Protein AF-0000000082108143 (afdb_homodimer)

Sequence (328 aa):
MKSLPYFSRGEVVRGFGRGSKELGIPTANFPDSVVEHLPGDISTGIYYGWACVGSGDIHKMVMSIGWNPYYKNTKKSMETHVIHTFKEDFYGQILSVVMVGYIRPERSYDSLGKNALIAAINHDIEEAKRNLELPEHLKLKEDNFFRATASTSMTTSNKIMNGHMKSLPYFSRGEVVRGFGRGSKELGIPTANFPDSVVEHLPGDISTGIYYGWACVGSGDIHKMVMSIGWNPYYKNTKKSMETHVIHTFKEDFYGQILSVVMVGYIRPERSYDSLGKNALIAAINHDIEEAKRNLELPEHLKLKEDNFFRATASTSMTTSNKIMNGH

Nearest PDB structures (foldseek):
  1p4m-assembly1_A  TM=7.372E-01  e=1.637E-18  Homo sapiens
  1n08-assembly1_A  TM=7.218E-01  e=1.478E-11  Schizosaccharomyces pombe
  3op1-assembly1_B  TM=7.255E-01  e=6.290E-07  Streptococcus pneumoniae
  2x0k-assembly1_A  TM=5.995E-01  e=3.426E-07  Corynebacterium ammoniagenes
  5fo1-assembly1_A  TM=6.314E-01  e=1.522E-06  Corynebacterium ammoniagenes

Solvent-accessible surface area (backbone atoms only — not comparable to full-atom values): 19039 Å² total; per-residue (Å²): 106,86,66,54,65,38,80,49,68,43,46,25,42,87,72,91,73,89,47,40,60,81,71,71,54,51,60,47,22,54,42,66,82,54,48,71,66,56,56,86,69,64,68,64,17,33,31,21,33,37,32,24,53,62,90,56,68,77,35,49,24,38,32,42,31,36,66,29,69,91,56,72,54,76,40,64,43,44,35,31,31,60,69,65,91,67,98,64,87,60,72,68,35,44,39,38,38,39,42,54,48,79,75,47,70,75,78,85,37,67,56,50,15,49,48,52,44,51,52,52,51,52,50,50,48,53,52,30,60,57,58,49,66,38,68,80,47,44,54,59,73,68,36,67,79,77,62,57,75,73,64,70,72,67,73,78,76,78,78,77,74,73,83,118,108,86,65,53,63,38,81,49,67,42,45,25,40,86,72,90,73,89,46,39,59,81,71,73,54,51,61,46,22,54,42,65,82,53,49,70,67,55,58,88,68,64,69,62,16,34,31,21,34,38,33,23,54,62,89,54,68,76,35,49,22,39,32,41,31,36,67,30,68,89,57,72,52,75,38,64,43,44,36,32,30,60,70,67,89,67,95,63,86,59,72,67,35,43,38,38,38,38,42,53,48,78,73,46,70,75,78,84,36,67,56,51,15,50,48,53,44,51,51,50,50,50,50,51,46,52,52,30,60,56,57,49,65,38,69,83,47,44,54,60,71,71,36,67,81,78,62,59,76,73,64,71,72,66,75,80,74,79,75,80,75,80,79,124

Radius of gyration: 29.71 Å; Cα contacts (8 Å, |Δi|>4): 536; chains: 2; bounding box: 46×102×93 Å

Secondary structure (DSSP, 8-state):
-TT-SEEEEEE-B-----STTTTT---EEPPHHHHTTS-TT--SEEEEEEEEETTS-EEEEEEEEEE-GGGTTSSEEEEEEESS--SS--TTSEEEEEEEEEEE-----HHHHHHHHHHHHHHHHHHHHHHTTSHHHHHHHT-GGGTGGGGGG-----------/-TT-SEEEEEE-B-----STTTTT---EEPPHHHHTTS-TT--SEEEEEEEEETTS-EEEEEEEEEE-GGGTTSSEEEEEEESS--SS--TTSEEEEEEEEEEE-----HHHHHHHHHHHHHHHHHHHHHHTTSHHHHHHHT-GGGTGGGGG------------

Foldseek 3Di:
DVCPQPKFKAFFADDPPPCCVVVVFAKTKHDQVGQVPPDPVDDFAKFKWWKDWAPDDIAIKIWGWAADVVVVRPGIIIIMGGPDDDPDDRGGTMMIITTHGGDDHDDDPVVPVVVVVVVVVVVVVVVCVVVCPDPVNVVVVVDCVVVPPPPPVPPPPPPPPPPD/DVCPQPKFKAFFADDPPPCCVVVVFAKTWHDQVGQVPPDPVDDFAKFKWWKDWAPDDIAIKIWGWAADVVVVRPGIIIIIGGPDDDPDDRGGTMMIITTHGGDGHDDDPVVPVVVVVVVVVVVVVVVCVVVCPDPVNVVVVVDCVVVPPPPPVPPPPPPPPPPD

Organism: Oncorhynchus tshawytscha (NCBI:txid74940)

pLDDT: mean 84.07, std 19.41, range [21.75, 98.75]

InterPro domains:
  IPR015865 Riboflavin kinase domain, bacterial/eukaryotic [PF01687] (4-131)
  IPR015865 Riboflavin kinase domain, bacterial/eukaryotic [SM00904] (1-133)
  IPR023465 Riboflavin kinase domain superfamily [G3DSA:2.40.30.30] (2-150)
  IPR023465 Riboflavin kinase domain superfamily [SSF82114] (4-147)
  IPR023468 Riboflavin kinase [PTHR22749] (2-148)

Structure (mmCIF, N/CA/C/O backbone):
data_AF-0000000082108143-model_v1
#
loop_
_entity.id
_entity.type
_entity.pdbx_description
1 polymer 'Riboflavin kinase'
#
loop_
_atom_site.group_PDB
_atom_site.id
_atom_site.type_symbol
_atom_site.label_atom_id
_atom_site.label_alt_id
_atom_site.label_comp_id
_atom_site.label_asym_id
_atom_site.label_entity_id
_atom_site.label_seq_id
_atom_site.pdbx_PDB_ins_code
_atom_site.Cartn_x
_atom_site.Cartn_y
_atom_site.Cartn_z
_atom_site.occupancy
_atom_site.B_iso_or_equiv
_atom_site.auth_seq_id
_atom_site.auth_comp_id
_atom_site.auth_asym_id
_atom_site.auth_atom_id
_atom_site.pdbx_PDB_model_num
ATOM 1 N N . MET A 1 1 ? 13.867 25.297 15.102 1 76.81 1 MET A N 1
ATOM 2 C CA . MET A 1 1 ? 12.953 25.906 14.133 1 76.81 1 MET A CA 1
ATOM 3 C C . MET A 1 1 ? 12.414 27.234 14.664 1 76.81 1 MET A C 1
ATOM 5 O O . MET A 1 1 ? 11.438 27.266 15.406 1 76.81 1 MET A O 1
ATOM 9 N N . LYS A 1 2 ? 13.125 28.344 14.281 1 90.69 2 LYS A N 1
ATOM 10 C CA . LYS A 1 2 ? 12.836 29.703 14.766 1 90.69 2 LYS A CA 1
ATOM 11 C C . LYS A 1 2 ? 11.539 30.234 14.156 1 90.69 2 LYS A C 1
ATOM 13 O O . LYS A 1 2 ? 10.945 31.172 14.68 1 90.69 2 LYS A O 1
ATOM 18 N N . SER A 1 3 ? 11.102 29.594 13.219 1 94.31 3 SER A N 1
ATOM 19 C CA . SER A 1 3 ? 9.961 30.109 12.477 1 94.31 3 SER A CA 1
ATOM 20 C C . SER A 1 3 ? 8.648 29.656 13.102 1 94.31 3 SER A C 1
ATOM 22 O O . SER A 1 3 ? 7.566 30.078 12.672 1 94.31 3 SER A O 1
ATOM 24 N N . LEU A 1 4 ? 8.695 28.984 14.195 1 95.5 4 LEU A N 1
ATOM 25 C CA . LEU A 1 4 ? 7.465 28.594 14.875 1 95.5 4 LEU A CA 1
ATOM 26 C C . LEU A 1 4 ? 7.145 29.562 16.016 1 95.5 4 LEU A C 1
ATOM 28 O O . LEU A 1 4 ? 8.047 30.062 16.688 1 95.5 4 LEU A O 1
ATOM 32 N N . PRO A 1 5 ? 5.938 29.891 16.266 1 97.62 5 PRO A N 1
ATOM 33 C CA . PRO A 1 5 ? 4.762 29.438 15.523 1 97.62 5 PRO A CA 1
ATOM 34 C C . PRO A 1 5 ? 4.688 30.031 14.117 1 97.62 5 PRO A C 1
ATOM 36 O O . PRO A 1 5 ? 5.191 31.141 13.883 1 97.62 5 PRO A O 1
ATOM 39 N N . TYR A 1 6 ? 4.105 29.297 13.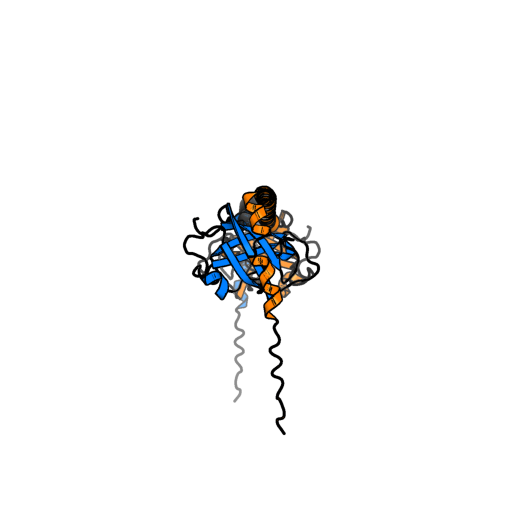156 1 98.31 6 TYR A N 1
ATOM 40 C CA . TYR A 1 6 ? 3.951 29.719 11.766 1 98.31 6 TYR A CA 1
ATOM 41 C C . TYR A 1 6 ? 2.479 29.797 11.383 1 98.31 6 TYR A C 1
ATOM 43 O O . TYR A 1 6 ? 1.711 28.859 11.641 1 98.31 6 TYR A O 1
ATOM 51 N N . PHE A 1 7 ? 2.033 30.953 10.789 1 98 7 PHE A N 1
ATOM 52 C CA . PHE A 1 7 ? 0.65 31.234 10.422 1 98 7 PHE A CA 1
ATOM 53 C C . PHE A 1 7 ? 0.46 31.141 8.914 1 98 7 PHE A C 1
ATOM 55 O O . PHE A 1 7 ? 1.211 31.75 8.148 1 98 7 PHE A O 1
ATOM 62 N N . SER A 1 8 ? -0.514 30.312 8.508 1 97.56 8 SER A N 1
ATOM 63 C CA . SER A 1 8 ? -0.74 30.141 7.078 1 97.56 8 SER A CA 1
ATOM 64 C C . SER A 1 8 ? -2.225 29.984 6.766 1 97.56 8 SER A C 1
ATOM 66 O O . SER A 1 8 ? -2.98 29.438 7.566 1 97.56 8 SER A O 1
ATOM 68 N N . ARG A 1 9 ? -2.609 30.531 5.613 1 97.19 9 ARG A N 1
ATOM 69 C CA . ARG A 1 9 ? -3.984 30.438 5.141 1 97.19 9 ARG A CA 1
ATOM 70 C C . ARG A 1 9 ? -4.027 30.141 3.643 1 97.19 9 ARG A C 1
ATOM 72 O O . ARG A 1 9 ? -3.195 30.656 2.883 1 97.19 9 ARG A O 1
ATOM 79 N N . GLY A 1 10 ? -4.977 29.328 3.252 1 97.12 10 GLY A N 1
ATOM 80 C CA . GLY A 1 10 ? -5.168 29.062 1.837 1 97.12 10 GLY A CA 1
ATOM 81 C C . GLY A 1 10 ? -6.352 28.156 1.561 1 97.12 10 GLY A C 1
ATOM 82 O O . GLY A 1 10 ? -6.922 27.562 2.484 1 97.12 10 GLY A O 1
ATOM 83 N N . GLU A 1 11 ? -6.711 28.078 0.279 1 96.94 11 GLU A N 1
ATOM 84 C CA . GLU A 1 11 ? -7.812 27.203 -0.128 1 96.94 11 GLU A CA 1
ATOM 85 C C . GLU A 1 11 ? -7.43 25.734 -0.006 1 96.94 11 GLU A C 1
ATOM 87 O O . GLU A 1 11 ? -6.312 25.344 -0.357 1 96.94 11 GLU A O 1
ATOM 92 N N . VAL A 1 12 ? -8.422 24.953 0.479 1 96.75 12 VAL A N 1
ATOM 93 C CA . VAL A 1 12 ? -8.211 23.516 0.527 1 96.75 12 VAL A CA 1
ATOM 94 C C . VAL A 1 12 ? -8.352 22.922 -0.874 1 96.75 12 VAL A C 1
ATOM 96 O O . VAL A 1 12 ? -9.359 23.156 -1.553 1 96.75 12 VAL A O 1
ATOM 99 N N . VAL A 1 13 ? -7.359 22.109 -1.307 1 94.75 13 VAL A N 1
ATOM 100 C CA . VAL A 1 13 ? -7.375 21.5 -2.631 1 94.75 13 VAL A CA 1
ATOM 101 C C . VAL A 1 13 ? -7.34 19.984 -2.498 1 94.75 13 VAL A C 1
ATOM 103 O O . VAL A 1 13 ? -7.031 19.453 -1.428 1 94.75 13 VAL A O 1
ATOM 106 N N . ARG A 1 14 ? -7.738 19.297 -3.562 1 89.06 14 ARG A N 1
ATOM 107 C CA . ARG A 1 14 ? -7.676 17.844 -3.592 1 89.06 14 ARG A CA 1
ATOM 108 C C . ARG A 1 14 ? -6.234 17.359 -3.689 1 89.06 14 ARG A C 1
ATOM 110 O O . ARG A 1 14 ? -5.43 17.922 -4.43 1 89.06 14 ARG A O 1
ATOM 117 N N . GLY A 1 15 ? -5.926 16.391 -2.898 1 82.12 15 GLY A N 1
ATOM 118 C CA . GLY A 1 15 ? -4.617 15.766 -2.99 1 82.12 15 GLY A CA 1
ATOM 119 C C . GLY A 1 15 ? -4.57 14.641 -4.004 1 82.12 15 GLY A C 1
ATOM 120 O O . GLY A 1 15 ? -5.305 14.656 -4.992 1 82.12 15 GLY A O 1
ATOM 121 N N . PHE A 1 16 ? -3.635 13.711 -3.738 1 70.44 16 PHE A N 1
ATOM 122 C CA . PHE A 1 16 ? -3.389 12.641 -4.695 1 70.44 16 PHE A CA 1
ATOM 123 C C . PHE A 1 16 ? -4.324 11.469 -4.449 1 70.44 16 PHE A C 1
ATOM 125 O O . PHE A 1 16 ? -4.387 10.531 -5.254 1 70.44 16 PHE A O 1
ATOM 132 N N . GLY A 1 17 ? -5.145 11.586 -3.4 1 65.5 17 GLY A N 1
ATOM 133 C CA . GLY A 1 17 ? -6.148 10.555 -3.17 1 65.5 17 GLY A CA 1
ATOM 134 C C . GLY A 1 17 ? -5.559 9.258 -2.666 1 65.5 17 GLY A C 1
ATOM 135 O O . GLY A 1 17 ? -5.895 8.18 -3.166 1 65.5 17 GLY A O 1
ATOM 136 N N . ARG A 1 18 ? -4.629 9.289 -1.734 1 60.69 18 ARG A N 1
ATOM 137 C CA . ARG A 1 18 ? -3.969 8.086 -1.241 1 60.69 18 ARG A CA 1
ATOM 138 C C . ARG A 1 18 ? -4.766 7.445 -0.108 1 60.69 18 ARG A C 1
ATOM 140 O O . ARG A 1 18 ? -4.223 6.668 0.678 1 60.69 18 ARG A O 1
ATOM 147 N N . GLY A 1 19 ? -5.965 7.715 0.034 1 62.59 19 GLY A N 1
ATOM 148 C CA . GLY A 1 19 ? -6.879 6.934 0.85 1 62.59 19 GLY A CA 1
ATOM 149 C C . GLY A 1 19 ? -6.988 7.441 2.275 1 62.59 19 GLY A C 1
ATOM 150 O O . GLY A 1 19 ? -7.402 6.707 3.172 1 62.59 19 GLY A O 1
ATOM 151 N N . SER A 1 20 ? -6.633 8.648 2.561 1 69.5 20 SER A N 1
ATOM 152 C CA . SER A 1 20 ? -6.707 9.172 3.922 1 69.5 20 SER A CA 1
ATOM 153 C C . SER A 1 20 ? -8.125 9.078 4.477 1 69.5 20 SER A C 1
ATOM 155 O O . SER A 1 20 ? -8.32 8.75 5.648 1 69.5 20 SER A O 1
ATOM 157 N N . LYS A 1 21 ? -9.047 9.391 3.656 1 70.62 21 LYS A N 1
ATOM 158 C CA . LYS A 1 21 ? -10.438 9.297 4.094 1 70.62 21 LYS A CA 1
ATOM 159 C C . LYS A 1 21 ? -10.797 7.859 4.473 1 70.62 21 LYS A C 1
ATOM 161 O O . LYS A 1 21 ? -11.469 7.629 5.48 1 70.62 21 LYS A O 1
ATOM 166 N N . GLU A 1 22 ? -10.328 6.957 3.766 1 68.19 22 GLU A N 1
ATOM 167 C CA . GLU A 1 22 ? -10.609 5.547 4.016 1 68.19 22 GLU A CA 1
ATOM 168 C C . GLU A 1 22 ? -9.969 5.078 5.32 1 68.19 22 GLU A C 1
ATOM 170 O O . GLU A 1 22 ? -10.484 4.172 5.977 1 68.19 22 GLU A O 1
ATOM 175 N N . LEU A 1 23 ? -8.945 5.754 5.656 1 73.5 23 LEU A N 1
ATOM 176 C CA . LEU A 1 23 ? -8.242 5.418 6.887 1 73.5 23 LEU A CA 1
ATOM 177 C C . LEU A 1 23 ? -8.891 6.094 8.086 1 73.5 23 LEU A C 1
ATOM 179 O O . LEU A 1 23 ? -8.516 5.832 9.234 1 73.5 23 LEU A O 1
ATOM 183 N N . GLY A 1 24 ? -9.867 6.945 7.789 1 76.75 24 GLY A N 1
ATOM 184 C CA . GLY A 1 24 ? -10.547 7.656 8.859 1 76.75 24 GLY A CA 1
ATOM 185 C C . GLY A 1 24 ? -9.805 8.891 9.32 1 76.75 24 GLY A C 1
ATOM 186 O O . GLY A 1 24 ? -10.094 9.438 10.391 1 76.75 24 GLY A O 1
ATOM 187 N N . ILE A 1 25 ? -8.742 9.297 8.516 1 81.88 25 ILE A N 1
ATOM 188 C CA . ILE A 1 25 ? -7.945 10.477 8.867 1 81.88 25 ILE A CA 1
ATOM 189 C C . ILE A 1 25 ? -7.863 11.414 7.672 1 81.88 25 ILE A C 1
ATOM 191 O O . ILE A 1 25 ? -6.781 11.648 7.133 1 81.88 25 ILE A O 1
ATOM 195 N N . PRO A 1 26 ? -9.055 11.969 7.312 1 87.88 26 PRO A N 1
ATOM 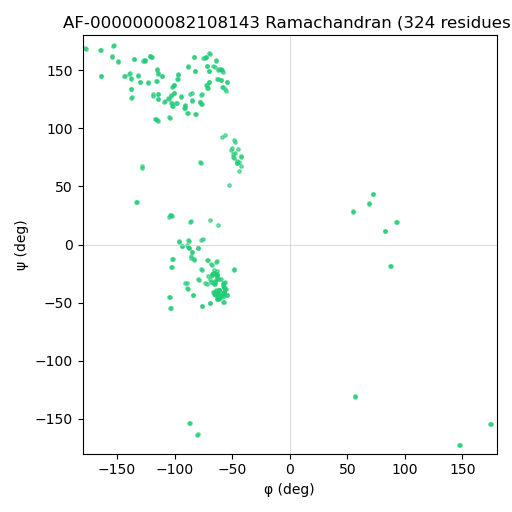196 C CA . PRO A 1 26 ? -9.023 12.867 6.16 1 87.88 26 PRO A CA 1
ATOM 197 C C . PRO A 1 26 ? -8.062 14.039 6.352 1 87.88 26 PRO A C 1
ATOM 199 O O . PRO A 1 26 ? -7.957 14.586 7.453 1 87.88 26 PRO A O 1
ATOM 202 N N . THR A 1 27 ? -7.32 14.266 5.301 1 90.56 27 THR A N 1
ATOM 203 C CA . THR A 1 27 ? -6.387 15.383 5.363 1 90.56 27 THR A CA 1
ATOM 204 C C . THR A 1 27 ? -6.758 16.469 4.348 1 90.56 27 THR A C 1
ATOM 206 O O . THR A 1 27 ? -7.281 16.156 3.275 1 90.56 27 THR A O 1
ATOM 209 N N . ALA A 1 28 ? -6.629 17.734 4.73 1 94.5 28 ALA A N 1
ATOM 210 C CA . ALA A 1 28 ? -6.773 18.906 3.875 1 94.5 28 ALA A CA 1
ATOM 211 C C . ALA A 1 28 ? -5.422 19.359 3.328 1 94.5 28 ALA A C 1
ATOM 213 O O . ALA A 1 28 ? -4.48 19.578 4.094 1 94.5 28 ALA A O 1
ATOM 214 N N . ASN A 1 29 ? -5.375 19.5 1.999 1 95 29 ASN A N 1
ATOM 215 C CA . ASN A 1 29 ? -4.133 19.906 1.354 1 95 29 ASN A CA 1
ATOM 216 C C . ASN A 1 29 ? -4.137 21.391 1.01 1 95 29 ASN A C 1
ATOM 218 O O . ASN A 1 29 ? -5.152 21.938 0.565 1 95 29 ASN A O 1
ATOM 222 N N . PHE A 1 30 ? -2.996 22.031 1.277 1 96.69 30 PHE A N 1
ATOM 223 C CA . PHE A 1 30 ? -2.791 23.391 0.774 1 96.69 30 PHE A CA 1
ATOM 224 C C . PHE A 1 30 ? -2.318 23.359 -0.675 1 96.69 30 PHE A C 1
ATOM 226 O O . PHE A 1 30 ? -1.67 22.406 -1.104 1 96.69 30 PHE A O 1
ATOM 233 N N . PRO A 1 31 ? -2.66 24.391 -1.491 1 95.06 31 PRO A N 1
ATOM 234 C CA . PRO A 1 31 ? -2.1 24.5 -2.84 1 95.06 31 PRO A CA 1
ATOM 235 C C . PRO A 1 31 ? -0.609 24.828 -2.838 1 95.06 31 PRO A C 1
ATOM 237 O O . PRO A 1 31 ? -0.086 25.328 -1.835 1 95.06 31 PRO A O 1
ATOM 240 N N . ASP A 1 32 ? -0.008 24.625 -3.943 1 92.75 32 ASP A N 1
ATOM 241 C CA . ASP A 1 32 ? 1.423 24.859 -4.105 1 92.75 32 ASP A CA 1
ATOM 242 C C . ASP A 1 32 ? 1.781 26.312 -3.754 1 92.75 32 ASP A C 1
ATOM 244 O O . ASP A 1 32 ? 2.846 26.562 -3.193 1 92.75 32 ASP A O 1
ATOM 248 N N . SER A 1 33 ? 0.945 27.219 -4.074 1 94.31 33 SER A N 1
ATOM 249 C CA . SER A 1 33 ? 1.212 28.641 -3.861 1 94.31 33 SER A CA 1
ATOM 250 C C . SER A 1 33 ? 1.361 28.969 -2.377 1 94.31 33 SER A C 1
ATOM 252 O O . SER A 1 33 ? 2.059 29.906 -2.008 1 94.31 33 SER A O 1
ATOM 254 N N . VAL A 1 34 ? 0.749 28.188 -1.579 1 96.38 34 VAL A N 1
ATOM 255 C CA . VAL A 1 34 ? 0.878 28.359 -0.136 1 96.38 34 VAL A CA 1
ATOM 256 C C . VAL A 1 34 ? 2.145 27.656 0.354 1 96.38 34 VAL A C 1
ATOM 258 O O . VAL A 1 34 ? 2.912 28.219 1.135 1 96.38 34 VAL A O 1
ATOM 261 N N . VAL A 1 35 ? 2.387 26.484 -0.117 1 96.31 35 VAL A N 1
ATOM 262 C CA . VAL A 1 35 ? 3.477 25.625 0.338 1 96.31 35 VAL A CA 1
ATOM 263 C C . VAL A 1 35 ? 4.816 26.266 -0.006 1 96.31 35 VAL A C 1
ATOM 265 O O . VAL A 1 35 ? 5.777 26.172 0.762 1 96.31 35 VAL A O 1
ATOM 268 N N . GLU A 1 36 ? 4.867 26.969 -1.053 1 93.81 36 GLU A N 1
ATOM 269 C CA . GLU A 1 36 ? 6.109 27.594 -1.524 1 93.81 36 GLU A CA 1
ATOM 270 C C . GLU A 1 36 ? 6.578 28.688 -0.575 1 93.81 36 GLU A C 1
ATOM 272 O O . GLU A 1 36 ? 7.742 29.094 -0.612 1 93.81 36 GLU A O 1
ATOM 277 N N . HIS A 1 37 ? 5.773 29.203 0.295 1 95.19 37 HIS A N 1
ATOM 278 C CA . HIS A 1 37 ? 6.125 30.297 1.183 1 95.19 37 HIS A CA 1
ATOM 279 C C . HIS A 1 37 ? 6.621 29.797 2.531 1 95.19 37 HIS A C 1
ATOM 281 O O . HIS A 1 37 ? 6.98 30.578 3.406 1 95.19 37 HIS A O 1
ATOM 287 N N . LEU A 1 38 ? 6.605 28.453 2.629 1 95.56 38 LEU A N 1
ATOM 288 C CA . LEU A 1 38 ? 7.152 27.906 3.861 1 95.56 38 LEU A CA 1
ATOM 289 C C . LEU A 1 38 ? 8.578 28.391 4.09 1 95.56 38 LEU A C 1
ATOM 291 O O . LEU A 1 38 ? 9.406 28.344 3.178 1 95.56 38 LEU A O 1
ATOM 295 N N . PRO A 1 39 ? 8.828 28.844 5.305 1 95.56 39 PRO A N 1
ATOM 296 C CA . PRO A 1 39 ? 10.211 29.234 5.605 1 95.56 39 PRO A CA 1
ATOM 297 C C . PRO A 1 39 ? 11.203 28.078 5.438 1 95.56 39 PRO A C 1
ATOM 299 O O . PRO A 1 39 ? 10.844 26.922 5.648 1 95.56 39 PRO A O 1
ATOM 302 N N . GLY A 1 40 ? 12.406 28.438 5.09 1 92.31 40 GLY A N 1
ATOM 303 C CA . GLY A 1 40 ? 13.445 27.453 4.785 1 92.31 40 GLY A CA 1
ATOM 304 C C . GLY A 1 40 ? 13.82 26.594 5.977 1 92.31 40 GLY A C 1
ATOM 305 O O . GLY A 1 40 ? 14.297 25.469 5.812 1 92.31 40 GLY A O 1
ATOM 306 N N . ASP A 1 41 ? 13.594 27.141 7.176 1 94.88 41 ASP A N 1
ATOM 307 C CA . ASP A 1 41 ? 14.039 26.406 8.359 1 94.88 41 ASP A CA 1
ATOM 308 C C . ASP A 1 41 ? 12.953 25.453 8.844 1 94.88 41 ASP A C 1
ATOM 310 O O . ASP A 1 41 ? 13.141 24.75 9.836 1 94.88 41 ASP A O 1
ATOM 314 N N . ILE A 1 42 ? 11.797 25.422 8.18 1 94.88 42 ILE A N 1
ATOM 315 C CA . ILE A 1 42 ? 10.758 24.422 8.477 1 94.88 42 ILE A CA 1
ATOM 316 C C . ILE A 1 42 ? 11.078 23.125 7.754 1 94.88 42 ILE A C 1
ATOM 318 O O . ILE A 1 42 ? 10.984 23.047 6.527 1 94.88 42 ILE A O 1
ATOM 322 N N . SER A 1 43 ? 11.391 22.141 8.516 1 94.06 43 SER A N 1
ATOM 323 C CA . SER A 1 43 ? 11.758 20.844 7.977 1 94.06 43 SER A CA 1
ATOM 324 C C . SER A 1 43 ? 10.523 20 7.66 1 94.06 43 SER A C 1
ATOM 326 O O . SER A 1 43 ? 9.422 20.297 8.133 1 94.06 43 SER A O 1
ATOM 328 N N . THR A 1 44 ? 10.742 19 6.828 1 95.56 44 THR A N 1
ATOM 329 C CA . THR A 1 44 ? 9.688 18 6.672 1 95.56 44 THR A CA 1
ATOM 330 C C . THR A 1 44 ? 9.414 17.297 7.992 1 95.56 44 THR A C 1
ATOM 332 O O . THR A 1 44 ? 10.305 17.188 8.844 1 95.56 44 THR A O 1
ATOM 335 N N . GLY A 1 45 ? 8.25 16.859 8.18 1 95.31 45 GLY A N 1
ATOM 336 C CA . GLY A 1 45 ? 7.855 16.172 9.398 1 95.31 45 GLY A CA 1
ATOM 337 C C . GLY A 1 45 ? 6.41 16.422 9.781 1 95.31 45 GLY A C 1
ATOM 338 O O . GLY A 1 45 ? 5.613 16.891 8.961 1 95.31 45 GLY A O 1
ATOM 339 N N . ILE A 1 46 ? 6.059 15.922 11.008 1 96.81 46 ILE A N 1
ATOM 340 C CA . ILE A 1 46 ? 4.715 16.062 11.562 1 96.81 46 ILE A CA 1
ATOM 341 C C . ILE A 1 46 ? 4.684 17.188 12.578 1 96.81 46 ILE A C 1
ATOM 343 O O . ILE A 1 46 ? 5.574 17.297 13.43 1 96.81 46 ILE A O 1
ATOM 347 N N . TYR A 1 47 ? 3.752 18.016 12.406 1 97.94 47 TYR A N 1
ATOM 348 C CA . TYR A 1 47 ? 3.57 19.188 13.266 1 97.94 47 TYR A CA 1
ATOM 349 C C . TYR A 1 47 ? 2.197 19.156 13.922 1 97.94 47 TYR A C 1
ATOM 351 O O . TYR A 1 47 ? 1.312 18.406 13.508 1 97.94 47 TYR A O 1
ATOM 359 N N . TYR A 1 48 ? 2.076 19.953 14.984 1 98.25 48 TYR A N 1
ATOM 360 C CA . TYR A 1 48 ? 0.776 20.156 15.617 1 98.25 48 TYR A CA 1
ATOM 361 C C . TYR A 1 48 ? 0.444 21.641 15.719 1 98.25 48 TYR A C 1
ATOM 363 O O . TYR A 1 48 ? 1.332 22.484 15.617 1 98.25 48 TYR A O 1
ATOM 371 N N . GLY A 1 49 ? -0.872 21.938 15.859 1 98.75 49 GLY A N 1
ATOM 372 C CA . GLY A 1 49 ? -1.312 23.328 15.984 1 98.75 49 GLY A CA 1
ATOM 373 C C . GLY A 1 49 ? -2.822 23.469 16 1 98.75 49 GLY A C 1
ATOM 374 O O . GLY A 1 49 ? -3.531 22.609 16.531 1 98.75 49 GLY A O 1
ATOM 375 N N . TRP A 1 50 ? -3.215 24.703 15.555 1 98.69 50 TRP A N 1
ATOM 376 C CA . TRP A 1 50 ? -4.625 25.062 15.516 1 98.69 50 TRP A CA 1
ATOM 377 C C . TRP A 1 50 ? -5.094 25.266 14.078 1 98.69 50 TRP A C 1
ATOM 379 O O . TRP A 1 50 ? -4.332 25.734 13.234 1 98.69 50 TRP A O 1
ATOM 389 N N . ALA A 1 51 ? -6.32 24.922 13.844 1 98.5 51 ALA A N 1
ATOM 390 C CA . ALA A 1 51 ? -6.891 25.078 12.508 1 98.5 51 ALA A CA 1
ATOM 391 C C . ALA A 1 51 ? -8.32 25.594 12.578 1 98.5 51 ALA A C 1
ATOM 393 O O . ALA A 1 51 ? -9.07 25.266 13.5 1 98.5 51 ALA A O 1
ATOM 394 N N . CYS A 1 52 ? -8.688 26.359 11.578 1 97.81 52 CYS A N 1
ATOM 395 C CA . CYS A 1 52 ? -10.039 26.891 11.383 1 97.81 52 CYS A CA 1
ATOM 396 C C . CYS A 1 52 ? -10.453 26.797 9.914 1 97.81 52 CYS A C 1
ATOM 398 O O . CYS A 1 52 ? -9.703 27.219 9.031 1 97.81 52 CYS A O 1
ATOM 400 N N . VAL A 1 53 ? -11.57 26.188 9.672 1 96.25 53 VAL A N 1
ATOM 401 C CA . VAL A 1 53 ? -12.117 26.109 8.32 1 96.25 53 VAL A CA 1
ATOM 402 C C . VAL A 1 53 ? -13.18 27.188 8.125 1 96.25 53 VAL A C 1
ATOM 404 O O . VAL A 1 53 ? -14.195 27.203 8.828 1 96.25 53 VAL A O 1
ATOM 407 N N . GLY A 1 54 ? -12.953 28.016 7.156 1 93.62 54 GLY A N 1
ATOM 408 C CA . GLY A 1 54 ? -13.852 29.141 6.996 1 93.62 54 GLY A CA 1
ATOM 409 C C . GLY A 1 54 ? -13.945 30 8.242 1 93.62 54 GLY A C 1
ATOM 410 O O . GLY A 1 54 ? -12.922 30.453 8.766 1 93.62 54 GLY A O 1
ATOM 411 N N . SER A 1 55 ? -15.203 30.297 8.641 1 92 55 SER A N 1
ATOM 412 C CA . SER A 1 55 ? -15.461 31.062 9.859 1 92 55 SER A CA 1
ATOM 413 C C . SER A 1 55 ? -15.953 30.156 10.984 1 92 55 SER A C 1
ATOM 415 O O . SER A 1 55 ? -16.719 30.594 11.844 1 92 55 SER A O 1
ATOM 417 N N . GLY A 1 56 ? -15.555 28.875 10.859 1 93.06 56 GLY A N 1
ATOM 418 C CA . GLY A 1 56 ? -16.016 27.922 11.859 1 93.06 56 GLY A CA 1
ATOM 419 C C . GLY A 1 56 ? -15.227 27.969 13.148 1 93.06 56 GLY A C 1
ATOM 420 O O . GLY A 1 56 ? -14.523 28.953 13.414 1 93.06 56 GLY A O 1
ATOM 421 N N . ASP A 1 57 ? -15.359 26.938 13.938 1 95.69 57 ASP A N 1
ATOM 422 C CA . ASP A 1 57 ? -14.648 26.812 15.211 1 95.69 57 ASP A CA 1
ATOM 423 C C . ASP A 1 57 ? -13.164 26.531 14.977 1 95.69 57 ASP A C 1
ATOM 425 O O . ASP A 1 57 ? -12.789 26 13.93 1 95.69 57 ASP A O 1
ATOM 429 N N . ILE A 1 58 ? -12.422 26.938 15.953 1 97.5 58 ILE A N 1
ATOM 430 C CA . ILE A 1 58 ? -11 26.594 15.953 1 97.5 58 ILE A CA 1
ATOM 431 C C . ILE A 1 58 ? -10.789 25.234 16.594 1 97.5 58 ILE A C 1
ATOM 433 O O . ILE A 1 58 ? -11.305 24.953 17.672 1 97.5 58 ILE A O 1
ATOM 437 N N . HIS A 1 59 ? -10.07 24.359 15.938 1 97.75 59 HIS A N 1
ATOM 438 C CA . HIS A 1 59 ? -9.836 23 16.391 1 97.75 59 HIS A CA 1
ATOM 439 C C . HIS A 1 59 ? -8.352 22.672 16.453 1 97.75 59 HIS A C 1
ATOM 441 O O . HIS A 1 59 ? -7.547 23.328 15.773 1 97.75 59 HIS A O 1
ATOM 447 N N . LYS A 1 60 ? -8 21.688 17.25 1 98.31 60 LYS A N 1
ATOM 448 C CA . LYS A 1 60 ? -6.66 21.109 17.219 1 98.31 60 LYS A CA 1
ATOM 449 C C . LYS A 1 60 ? -6.395 20.422 15.883 1 98.31 60 LYS A C 1
ATOM 451 O O . LYS A 1 60 ? -7.328 19.969 15.219 1 98.31 60 LYS A O 1
ATOM 456 N N . MET A 1 61 ? -5.098 20.359 15.508 1 98.31 61 MET A N 1
ATOM 457 C CA . MET A 1 61 ? -4.766 19.703 14.25 1 98.31 61 MET A CA 1
ATOM 458 C C . MET A 1 61 ? -3.383 19.062 14.32 1 98.31 61 MET A C 1
ATOM 460 O O . MET A 1 61 ? -2.582 19.391 15.195 1 98.31 61 MET A O 1
ATOM 464 N N . VAL A 1 62 ? -3.162 18.078 13.477 1 97.75 62 VAL A N 1
ATOM 465 C CA . VAL A 1 62 ? -1.831 17.609 13.086 1 97.75 62 VAL A CA 1
ATOM 466 C C . VAL A 1 62 ? -1.605 17.875 11.602 1 97.75 62 VAL A C 1
ATOM 468 O O . VAL A 1 62 ? -2.557 17.906 10.82 1 97.75 62 VAL A O 1
ATOM 471 N N . MET A 1 63 ? -0.306 18.094 11.234 1 97.31 63 MET A N 1
ATOM 472 C CA . MET A 1 63 ? 0.053 18.438 9.859 1 97.31 63 MET A CA 1
ATOM 473 C C . MET A 1 63 ? 1.305 17.672 9.422 1 97.31 63 MET A C 1
ATOM 475 O O . MET A 1 63 ? 2.268 17.578 10.188 1 97.31 63 MET A O 1
ATOM 479 N N . SER A 1 64 ? 1.142 17.156 8.227 1 95.38 64 SER A N 1
ATOM 480 C CA . SER A 1 64 ? 2.307 16.531 7.605 1 95.38 64 SER A CA 1
ATOM 481 C C . SER A 1 64 ? 2.91 17.438 6.539 1 95.38 64 SER A C 1
ATOM 483 O O . SER A 1 64 ? 2.195 17.953 5.672 1 95.38 64 SER A O 1
ATOM 485 N N . ILE A 1 65 ? 4.184 17.781 6.719 1 95.38 65 ILE A N 1
ATOM 486 C CA . ILE A 1 65 ? 4.969 18.453 5.68 1 95.38 65 ILE A CA 1
ATOM 487 C C . ILE A 1 65 ? 5.996 17.469 5.109 1 95.38 65 ILE A C 1
ATOM 489 O O . ILE A 1 65 ? 6.801 16.906 5.852 1 95.38 65 ILE A O 1
ATOM 493 N N . GLY A 1 66 ? 5.941 17.281 3.803 1 93.5 66 GLY A N 1
ATOM 494 C CA . GLY A 1 66 ? 6.844 16.328 3.17 1 93.5 66 GLY A CA 1
ATOM 495 C C . GLY A 1 66 ? 7.102 16.641 1.707 1 93.5 66 GLY A C 1
ATOM 496 O O . GLY A 1 66 ? 6.336 17.359 1.076 1 93.5 66 GLY A O 1
ATOM 497 N N . TRP A 1 67 ? 8.188 16.016 1.283 1 89.38 67 TRP A N 1
ATOM 498 C CA . TRP A 1 67 ? 8.492 16.125 -0.14 1 89.38 67 TRP A CA 1
ATOM 499 C C . TRP A 1 67 ? 7.527 15.289 -0.971 1 89.38 67 TRP A C 1
ATOM 501 O O . TRP A 1 67 ? 7.168 14.18 -0.581 1 89.38 67 TRP A O 1
ATOM 511 N N . ASN A 1 68 ? 7.098 15.82 -2 1 79.88 68 ASN A N 1
ATOM 512 C CA . ASN A 1 68 ? 6.18 15.125 -2.896 1 79.88 68 ASN A CA 1
ATOM 513 C C . ASN A 1 68 ? 6.934 14.305 -3.939 1 79.88 68 ASN A C 1
ATOM 515 O O . ASN A 1 68 ? 7.562 14.859 -4.84 1 79.88 68 ASN A O 1
ATOM 519 N N . PRO A 1 69 ? 6.793 13.047 -3.828 1 72.5 69 PRO A N 1
ATOM 520 C CA . PRO A 1 69 ? 7.543 12.227 -4.785 1 72.5 69 PRO A CA 1
ATOM 521 C C . PRO A 1 69 ? 7.105 12.461 -6.23 1 72.5 69 PRO A C 1
ATOM 523 O O . PRO A 1 69 ? 7.898 12.281 -7.156 1 72.5 69 PRO A O 1
ATOM 526 N N . TYR A 1 70 ? 5.824 12.812 -6.41 1 68 70 TYR A N 1
ATOM 527 C CA . TYR A 1 70 ? 5.305 13.102 -7.742 1 68 70 TYR A CA 1
ATOM 528 C C . TYR A 1 70 ? 6.117 14.203 -8.414 1 68 70 TYR A C 1
ATOM 530 O O . TYR A 1 70 ? 6.277 14.203 -9.641 1 68 70 TYR A O 1
ATOM 538 N N . TYR A 1 71 ? 6.594 15.047 -7.746 1 72 71 TYR A N 1
ATOM 539 C CA . TYR A 1 71 ? 7.383 16.156 -8.266 1 72 71 TYR A CA 1
ATOM 540 C C . TYR A 1 71 ? 8.867 15.93 -8.031 1 72 71 TYR A C 1
ATOM 542 O O . TYR A 1 71 ? 9.641 16.891 -7.918 1 72 71 TYR A O 1
ATOM 550 N N . LYS A 1 72 ? 9.297 14.727 -7.914 1 77.81 72 LYS A N 1
ATOM 551 C CA . LYS A 1 72 ? 10.695 14.336 -7.73 1 77.81 72 LYS A CA 1
ATOM 552 C C . LYS A 1 72 ? 11.312 15.039 -6.527 1 77.81 72 LYS A C 1
ATOM 554 O O . LYS A 1 72 ? 12.453 15.508 -6.594 1 77.81 72 LYS A O 1
ATOM 559 N N . ASN A 1 73 ? 10.477 15.32 -5.684 1 75.31 73 ASN A N 1
ATOM 560 C CA . ASN A 1 73 ? 10.891 15.891 -4.402 1 75.31 73 ASN A CA 1
ATOM 561 C C . ASN A 1 73 ? 11.43 17.312 -4.566 1 75.31 73 ASN A C 1
ATOM 563 O O . ASN A 1 73 ? 12.398 17.688 -3.9 1 75.31 73 ASN A O 1
ATOM 567 N N . THR A 1 74 ? 10.867 18.016 -5.438 1 81 74 THR A N 1
ATOM 568 C CA . THR A 1 74 ? 11.25 19.422 -5.594 1 81 74 THR A CA 1
ATOM 569 C C . THR A 1 74 ? 10.219 20.344 -4.941 1 81 74 THR A C 1
ATOM 571 O O . THR A 1 74 ? 10.469 21.531 -4.758 1 81 74 THR A O 1
ATOM 574 N N . LYS A 1 75 ? 9.141 19.672 -4.645 1 86.62 75 LYS A N 1
ATOM 575 C CA . LYS A 1 75 ? 8.094 20.453 -3.982 1 86.62 75 LYS A CA 1
ATOM 576 C C . LYS A 1 75 ? 7.594 19.734 -2.729 1 86.62 75 LYS A C 1
ATOM 578 O O . LYS A 1 75 ? 7.441 18.516 -2.725 1 86.62 75 LYS A O 1
ATOM 583 N N . LYS A 1 76 ? 7.371 20.547 -1.733 1 92.25 76 LYS A N 1
ATOM 584 C CA . LYS A 1 76 ? 6.789 20 -0.512 1 92.25 76 LYS A CA 1
ATOM 585 C C . LYS A 1 76 ? 5.266 20.016 -0.574 1 92.25 76 LYS A C 1
ATOM 587 O O . LYS A 1 76 ? 4.68 20.703 -1.404 1 92.25 76 LYS A O 1
ATOM 592 N N . SER A 1 77 ? 4.672 19.125 0.142 1 92.94 77 SER A N 1
ATOM 593 C CA . SER A 1 77 ? 3.236 19.156 0.407 1 92.94 77 SER A CA 1
ATOM 594 C C . SER A 1 77 ? 2.953 19.469 1.872 1 92.94 77 SER A C 1
ATOM 596 O O . SER A 1 77 ? 3.789 19.219 2.74 1 92.94 77 SER A O 1
ATOM 598 N N . MET A 1 78 ? 1.882 20.203 2.1 1 95.25 78 MET A N 1
ATOM 599 C CA . MET A 1 78 ? 1.337 20.469 3.428 1 95.25 78 MET A CA 1
ATOM 600 C C . MET A 1 78 ? -0.056 19.875 3.574 1 95.25 78 MET A C 1
ATOM 602 O O . MET A 1 78 ? -1.02 20.375 2.996 1 95.25 78 MET A O 1
ATOM 606 N N . GLU A 1 79 ? -0.16 18.766 4.379 1 94.56 79 GLU A N 1
ATOM 607 C CA . GLU A 1 79 ? -1.412 18.047 4.586 1 94.56 79 GLU A CA 1
ATOM 608 C C . GLU A 1 79 ? -1.874 18.156 6.039 1 94.56 79 GLU A C 1
ATOM 610 O O . GLU A 1 79 ? -1.165 17.734 6.953 1 94.56 79 GLU A O 1
ATOM 615 N N . THR A 1 80 ? -3.088 18.609 6.266 1 96.62 80 THR A N 1
ATOM 616 C CA . THR A 1 80 ? -3.592 18.891 7.609 1 96.62 80 THR A CA 1
ATOM 617 C C . THR A 1 80 ? -4.742 17.938 7.953 1 96.62 80 THR A C 1
ATOM 619 O O . THR A 1 80 ? -5.656 17.75 7.152 1 96.62 80 THR A O 1
ATOM 622 N N . HIS A 1 81 ? -4.629 17.344 9.055 1 95.31 81 HIS A N 1
ATOM 623 C CA . HIS A 1 81 ? -5.766 16.656 9.656 1 95.31 81 HIS A CA 1
ATOM 624 C C . HIS A 1 81 ? -6.352 17.453 10.812 1 95.31 81 HIS A C 1
ATOM 626 O O . HIS A 1 81 ? -5.711 17.594 11.859 1 95.31 81 HIS A O 1
ATOM 632 N N . VAL A 1 82 ? -7.547 18.016 10.594 1 96.31 82 VAL A N 1
ATOM 633 C CA . VAL A 1 82 ? -8.25 18.719 11.648 1 96.31 82 VAL A CA 1
ATOM 634 C C . VAL A 1 82 ? -8.906 17.719 12.602 1 96.31 82 VAL A C 1
ATOM 636 O O . VAL A 1 82 ? -9.68 16.859 12.172 1 96.31 82 VAL A O 1
ATOM 639 N N . ILE A 1 83 ? -8.547 17.844 13.852 1 94.62 83 ILE A N 1
ATOM 640 C CA . ILE A 1 83 ? -9.016 16.875 14.836 1 94.62 83 ILE A CA 1
ATOM 641 C C . ILE A 1 83 ? -10.461 17.188 15.211 1 94.62 83 ILE A C 1
ATOM 643 O O . ILE A 1 83 ? -10.734 17.641 16.328 1 94.62 83 ILE A O 1
ATOM 647 N N . HIS A 1 84 ? -11.297 16.938 14.289 1 92 84 HIS A N 1
ATOM 648 C CA . HIS A 1 84 ? -12.734 17.156 14.344 1 92 84 HIS A CA 1
ATOM 649 C C . HIS A 1 84 ? -13.445 16.391 13.227 1 92 84 HIS A C 1
ATOM 651 O O . HIS A 1 84 ? -12.914 16.25 12.125 1 92 84 HIS A O 1
ATOM 657 N N . THR A 1 85 ? -14.609 15.906 13.492 1 87.75 85 THR A N 1
ATOM 658 C CA . THR A 1 85 ? -15.414 15.25 12.469 1 87.75 85 THR A CA 1
ATOM 659 C C . THR A 1 85 ? -16.328 16.25 11.773 1 87.75 85 THR A C 1
ATOM 661 O O . THR A 1 85 ? -17.188 16.875 12.422 1 87.75 85 THR A O 1
ATOM 664 N N . PHE A 1 86 ? -16.125 16.406 10.531 1 89.81 86 PHE A N 1
ATOM 665 C CA . PHE A 1 86 ? -16.969 17.281 9.742 1 89.81 86 PHE A CA 1
ATOM 666 C C . PHE A 1 86 ? -18.062 16.5 9.023 1 89.81 86 PHE A C 1
ATOM 668 O O . PHE A 1 86 ? -17.828 15.367 8.594 1 89.81 86 PHE A O 1
ATOM 675 N N . LYS A 1 87 ? -19.172 17.062 8.875 1 84.31 87 LYS A N 1
ATOM 676 C CA . LYS A 1 87 ? -20.297 16.406 8.219 1 84.31 87 LYS A CA 1
ATOM 677 C C . LYS A 1 87 ? -20.062 16.297 6.711 1 84.31 87 LYS A C 1
ATOM 679 O O . LYS A 1 87 ? -20.5 15.336 6.074 1 84.31 87 LYS A O 1
ATOM 684 N N . GLU A 1 88 ? -19.375 17.312 6.133 1 87.56 88 GLU A N 1
ATOM 685 C CA . GLU A 1 88 ? -19.109 17.359 4.695 1 87.56 88 GLU A CA 1
ATOM 686 C C . GLU A 1 88 ? -17.656 17.766 4.41 1 87.56 88 GLU A C 1
ATOM 688 O O . GLU A 1 88 ? -16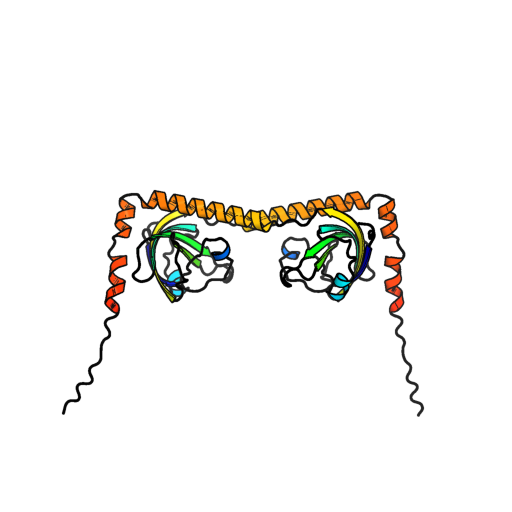.984 18.312 5.281 1 87.56 88 GLU A O 1
ATOM 693 N N . ASP A 1 89 ? -17.297 17.391 3.168 1 87.5 89 ASP A N 1
ATOM 694 C CA . ASP A 1 89 ? -15.992 17.891 2.721 1 87.5 89 ASP A CA 1
ATOM 695 C C . ASP A 1 89 ? -15.992 19.406 2.611 1 87.5 89 ASP A C 1
ATOM 697 O O . ASP A 1 89 ? -17.047 20.031 2.545 1 87.5 89 ASP A O 1
ATOM 701 N N . PHE A 1 90 ? -14.828 20.031 2.646 1 93.19 90 PHE A N 1
ATOM 702 C CA . PHE A 1 90 ? -14.758 21.484 2.596 1 93.19 90 PHE A CA 1
ATOM 703 C C . PHE A 1 90 ? -13.711 21.938 1.588 1 93.19 90 PHE A C 1
ATOM 705 O O . PHE A 1 90 ? -12.953 22.875 1.853 1 93.19 90 PHE A O 1
ATOM 712 N N . TYR A 1 91 ? -13.578 21.203 0.461 1 92.44 91 TYR A N 1
ATOM 713 C CA . TYR A 1 91 ? -12.727 21.672 -0.63 1 92.44 91 TYR A CA 1
ATOM 714 C C . TYR A 1 91 ? -13.109 23.062 -1.075 1 92.44 91 TYR A C 1
ATOM 716 O O . TYR A 1 91 ? -14.297 23.391 -1.166 1 92.44 91 TYR A O 1
ATOM 724 N N . GLY A 1 92 ? -12.172 23.828 -1.349 1 94.06 92 GLY A N 1
ATOM 725 C CA . GLY A 1 92 ? -12.43 25.188 -1.805 1 94.06 92 GLY A CA 1
ATOM 726 C C . GLY A 1 92 ? -12.594 26.172 -0.668 1 94.06 92 GLY A C 1
ATOM 727 O O . GLY A 1 92 ? -12.516 27.391 -0.88 1 94.06 92 GLY A O 1
ATOM 728 N N . GLN A 1 93 ? -12.859 25.719 0.503 1 95.19 93 GLN A N 1
ATOM 729 C CA . GLN A 1 93 ? -12.93 26.609 1.659 1 95.19 93 GLN A CA 1
ATOM 730 C C . GLN A 1 93 ? -11.539 27.062 2.096 1 95.19 93 GLN A C 1
ATOM 732 O O . GLN A 1 93 ? -10.547 26.406 1.764 1 95.19 93 GLN A O 1
ATOM 737 N N . ILE A 1 94 ? -11.578 28.156 2.846 1 97 94 ILE A N 1
ATOM 738 C CA . ILE A 1 94 ? -10.32 28.672 3.369 1 97 94 ILE A CA 1
ATOM 739 C C . ILE A 1 94 ? -9.969 27.953 4.664 1 97 94 ILE A C 1
ATOM 741 O O . ILE A 1 94 ? -10.789 27.859 5.582 1 97 94 ILE A O 1
ATOM 745 N N . LEU A 1 95 ? -8.781 27.359 4.66 1 97.88 95 LEU A N 1
ATOM 746 C CA . LEU A 1 95 ? -8.203 26.766 5.863 1 97.88 95 LEU A CA 1
ATOM 747 C C . LEU A 1 95 ? -7.145 27.688 6.465 1 97.88 95 LEU A C 1
ATOM 749 O O . LEU A 1 95 ? -6.227 28.125 5.766 1 97.88 95 LEU A O 1
ATOM 753 N N . SER A 1 96 ? -7.363 28.125 7.703 1 98.12 96 SER A N 1
ATOM 754 C CA . SER A 1 96 ? -6.387 28.875 8.477 1 98.12 96 SER A CA 1
ATOM 755 C C . SER A 1 96 ? -5.719 28 9.531 1 98.12 96 SER A C 1
ATOM 757 O O . SER A 1 96 ? -6.395 27.328 10.297 1 98.12 96 SER A O 1
ATOM 759 N N . VAL A 1 97 ? -4.363 28.047 9.5 1 98.56 97 VAL A N 1
ATOM 760 C CA . VAL A 1 97 ? -3.67 27.203 10.461 1 98.56 97 VAL A CA 1
ATOM 761 C C . VAL A 1 97 ? -2.584 28 11.18 1 98.56 97 VAL A C 1
ATOM 763 O O . VAL A 1 97 ? -1.987 28.906 10.594 1 98.56 97 VAL A O 1
ATOM 766 N N . VAL A 1 98 ? -2.381 27.688 12.438 1 98.5 98 VAL A N 1
ATOM 767 C CA . VAL A 1 98 ? -1.203 28.094 13.203 1 98.5 98 VAL A CA 1
ATOM 768 C C . VAL A 1 98 ? -0.39 26.859 13.586 1 98.5 98 VAL A C 1
ATOM 770 O O . VAL A 1 98 ? -0.809 26.062 14.438 1 98.5 98 VAL A O 1
ATOM 773 N N . MET A 1 99 ? 0.741 26.672 12.93 1 98.38 99 MET A N 1
ATOM 774 C CA . MET A 1 99 ? 1.673 25.609 13.297 1 98.38 99 MET A CA 1
ATOM 775 C C . MET A 1 99 ? 2.455 25.984 14.555 1 98.38 99 MET A C 1
ATOM 777 O O . MET A 1 99 ? 3.219 26.953 14.555 1 98.38 99 MET A O 1
ATOM 781 N N . VAL A 1 100 ? 2.311 25.172 15.531 1 98.38 100 VAL A N 1
ATOM 782 C CA . VAL A 1 100 ? 2.803 25.562 16.844 1 98.38 100 VAL A CA 1
ATOM 783 C C . VAL A 1 100 ? 4.105 24.828 17.156 1 98.38 100 VAL A C 1
ATOM 785 O O . VAL A 1 100 ? 5.062 25.422 17.656 1 98.38 100 VAL A O 1
ATOM 788 N N . GLY A 1 101 ? 4.094 23.516 16.875 1 97.5 101 GLY A N 1
ATOM 789 C CA . GLY A 1 101 ? 5.281 22.766 17.25 1 97.5 101 GLY A CA 1
ATOM 790 C C . GLY A 1 101 ? 5.504 21.531 16.391 1 97.5 101 GLY A C 1
ATOM 791 O O . GLY A 1 101 ? 4.66 21.188 15.562 1 97.5 101 GLY A O 1
ATOM 792 N N . TYR A 1 102 ? 6.648 20.922 16.547 1 97.19 102 TYR A N 1
ATOM 793 C CA . TYR A 1 102 ? 7.141 19.75 15.812 1 97.19 102 TYR A CA 1
ATOM 794 C C . TYR A 1 102 ? 6.977 18.484 16.641 1 97.19 102 TYR A C 1
ATOM 796 O O . TYR A 1 102 ? 7.227 18.484 17.844 1 97.19 102 TYR A O 1
ATOM 804 N N . ILE A 1 103 ? 6.512 17.453 15.992 1 95.06 103 ILE A N 1
ATOM 805 C CA . ILE A 1 103 ? 6.293 16.219 16.734 1 95.06 103 ILE A CA 1
ATOM 806 C C . ILE A 1 103 ? 7.406 15.227 16.406 1 95.06 103 ILE A C 1
ATOM 808 O O . ILE A 1 103 ? 8.07 14.719 17.312 1 95.06 103 ILE A O 1
ATOM 812 N N . ARG A 1 104 ? 7.637 14.922 15.07 1 93.56 104 ARG A N 1
ATOM 813 C CA . ARG A 1 104 ? 8.594 13.898 14.648 1 93.56 104 ARG A CA 1
ATOM 814 C C . ARG A 1 104 ? 8.922 14.039 13.172 1 93.56 104 ARG A C 1
ATOM 816 O O . ARG A 1 104 ? 8.195 14.703 12.43 1 93.56 104 ARG A O 1
ATOM 823 N N . PRO A 1 105 ? 10 13.305 12.734 1 92.44 105 PRO A N 1
ATOM 824 C CA . PRO A 1 105 ? 10.242 13.227 11.289 1 92.44 105 PRO A CA 1
ATOM 825 C C . PRO A 1 105 ? 9.234 12.344 10.562 1 92.44 105 PRO A C 1
ATOM 827 O O . PRO A 1 105 ? 8.531 11.555 11.203 1 92.44 105 PRO A O 1
ATOM 830 N N . GLU A 1 106 ? 9.109 12.492 9.219 1 88.38 106 GLU A N 1
ATOM 831 C CA . GLU A 1 106 ? 8.297 11.602 8.398 1 88.38 106 GLU A CA 1
ATOM 832 C C . GLU A 1 106 ? 8.789 10.156 8.5 1 88.38 106 GLU A C 1
ATOM 834 O O . GLU A 1 106 ? 9.984 9.914 8.656 1 88.38 106 GLU A O 1
ATOM 839 N N . ARG A 1 107 ? 7.789 9.258 8.516 1 78.44 107 ARG A N 1
ATOM 840 C CA . ARG A 1 107 ? 8.109 7.84 8.484 1 78.44 107 ARG A CA 1
ATOM 841 C C . ARG A 1 107 ? 7.426 7.156 7.301 1 78.44 107 ARG A C 1
ATOM 843 O O . ARG A 1 107 ? 6.305 7.512 6.934 1 78.44 107 ARG A O 1
ATOM 850 N N . SER A 1 108 ? 8.164 6.27 6.668 1 71.81 108 SER A N 1
ATOM 851 C CA . SER A 1 108 ? 7.594 5.441 5.609 1 71.81 108 SER A CA 1
ATOM 852 C C . SER A 1 108 ? 7.047 4.133 6.168 1 71.81 108 SER A C 1
ATOM 854 O O . SER A 1 108 ? 7.727 3.443 6.93 1 71.81 108 SER A O 1
ATOM 856 N N . TYR A 1 109 ? 5.793 3.836 6.031 1 65.75 109 TYR A N 1
ATOM 857 C CA . TYR A 1 109 ? 5.156 2.639 6.566 1 65.75 109 TYR A CA 1
ATOM 858 C C . TYR A 1 109 ? 4.926 1.604 5.473 1 65.75 109 TYR A C 1
ATOM 860 O O . TYR A 1 109 ? 4.512 0.478 5.75 1 65.75 109 TYR A O 1
ATOM 868 N N . ASP A 1 110 ? 4.938 1.99 4.191 1 62.38 110 ASP A N 1
ATOM 869 C CA . ASP A 1 110 ? 4.73 1.073 3.074 1 62.38 110 ASP A CA 1
ATOM 870 C C . ASP A 1 110 ? 5.605 -0.171 3.219 1 62.38 110 ASP A C 1
ATOM 872 O O . ASP A 1 110 ? 5.219 -1.261 2.793 1 62.38 110 ASP A O 1
ATOM 876 N N . SER A 1 111 ? 6.613 0.011 3.977 1 62.53 111 SER A N 1
ATOM 877 C CA . SER A 1 111 ? 7.621 -1.044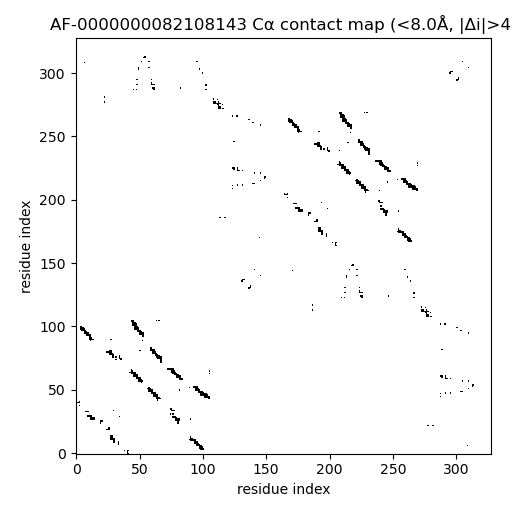 3.965 1 62.53 111 SER A CA 1
ATOM 878 C C . SER A 1 111 ? 7.168 -2.25 4.781 1 62.53 111 SER A C 1
ATOM 880 O O . SER A 1 111 ? 7.523 -3.387 4.469 1 62.53 111 SER A O 1
ATOM 882 N N . LEU A 1 112 ? 6.23 -2.004 5.672 1 63.12 112 LEU A N 1
ATOM 883 C CA . LEU A 1 112 ? 5.879 -3.123 6.539 1 63.12 112 LEU A CA 1
ATOM 884 C C . LEU A 1 112 ? 5.004 -4.133 5.801 1 63.12 112 LEU A C 1
ATOM 886 O O . LEU A 1 112 ? 5.266 -5.336 5.848 1 63.12 112 LEU A O 1
ATOM 890 N N . GLY A 1 113 ? 3.961 -3.6 5.258 1 69.62 113 GLY A N 1
ATOM 891 C CA . GLY A 1 113 ? 3.135 -4.484 4.453 1 69.62 113 GLY A CA 1
ATOM 892 C C . GLY A 1 113 ? 3.896 -5.141 3.316 1 69.62 113 GLY A C 1
ATOM 893 O O . GLY A 1 113 ? 3.758 -6.344 3.08 1 69.62 113 GLY A O 1
ATOM 894 N N . LYS A 1 114 ? 4.699 -4.363 2.713 1 72.19 114 LYS A N 1
ATOM 895 C CA . LYS A 1 114 ? 5.516 -4.867 1.611 1 72.19 114 LYS A CA 1
ATOM 896 C C . LYS A 1 114 ? 6.477 -5.949 2.09 1 72.19 114 LYS A C 1
ATOM 898 O O . LYS A 1 114 ? 6.617 -6.992 1.444 1 72.19 114 LYS A O 1
ATOM 903 N N . ASN A 1 115 ? 7.047 -5.656 3.23 1 75.5 115 ASN A N 1
ATOM 904 C CA . ASN A 1 115 ? 8 -6.621 3.764 1 75.5 115 ASN A CA 1
ATOM 905 C C . ASN A 1 115 ? 7.316 -7.93 4.148 1 75.5 115 ASN A C 1
ATOM 907 O O . ASN A 1 115 ? 7.875 -9.008 3.941 1 75.5 115 ASN A O 1
ATOM 911 N N . ALA A 1 116 ? 6.121 -7.781 4.758 1 77.69 116 ALA A N 1
ATOM 912 C CA . ALA A 1 116 ? 5.371 -8.984 5.121 1 77.69 116 ALA A CA 1
ATOM 913 C C . ALA A 1 116 ? 4.969 -9.773 3.881 1 77.69 116 ALA A C 1
ATOM 915 O O . ALA A 1 116 ? 5.031 -11.008 3.875 1 77.69 116 ALA A O 1
ATOM 916 N N . LEU A 1 117 ? 4.598 -9.055 2.887 1 80.44 117 LEU A N 1
ATOM 917 C CA . LEU A 1 117 ? 4.246 -9.688 1.622 1 80.44 117 LEU A CA 1
ATOM 918 C C . LEU A 1 117 ? 5.453 -10.398 1.021 1 80.44 117 LEU A C 1
ATOM 920 O O . LEU A 1 117 ? 5.355 -11.562 0.615 1 80.44 117 LEU A O 1
ATOM 924 N N . ILE A 1 118 ? 6.566 -9.797 0.966 1 80.19 118 ILE A N 1
ATOM 925 C CA . ILE A 1 118 ? 7.789 -10.367 0.408 1 80.19 118 ILE A CA 1
ATOM 926 C C . ILE A 1 118 ? 8.188 -11.602 1.206 1 80.19 118 ILE A C 1
ATOM 928 O O . ILE A 1 118 ? 8.555 -12.633 0.628 1 80.19 118 ILE A O 1
ATOM 932 N N . ALA A 1 119 ? 8.086 -11.453 2.502 1 82 119 ALA A N 1
ATOM 933 C CA . ALA A 1 119 ? 8.422 -12.594 3.348 1 82 119 ALA A CA 1
ATOM 934 C C . ALA A 1 119 ? 7.504 -13.781 3.061 1 82 119 ALA A C 1
ATOM 936 O O . ALA A 1 119 ? 7.953 -14.922 3 1 82 119 ALA A O 1
ATOM 937 N N . ALA A 1 120 ? 6.219 -13.578 2.91 1 84.75 120 ALA A N 1
ATOM 938 C CA . ALA A 1 120 ? 5.254 -14.641 2.625 1 84.75 120 ALA A CA 1
ATOM 939 C C . ALA A 1 120 ? 5.559 -15.312 1.288 1 84.75 120 ALA A C 1
ATOM 941 O O . ALA A 1 120 ? 5.547 -16.547 1.187 1 84.75 120 ALA A O 1
ATOM 942 N N . ILE A 1 121 ? 5.867 -14.508 0.294 1 85 121 ILE A N 1
ATOM 943 C CA . ILE A 1 121 ? 6.148 -15.039 -1.033 1 85 121 ILE A CA 1
ATOM 944 C C . ILE A 1 121 ? 7.43 -15.875 -0.992 1 85 121 ILE A C 1
ATOM 946 O O . ILE A 1 121 ? 7.496 -16.953 -1.594 1 85 121 ILE A O 1
ATOM 950 N N . ASN A 1 122 ? 8.438 -15.367 -0.286 1 87.19 122 ASN A N 1
ATOM 951 C CA . ASN A 1 122 ? 9.672 -16.141 -0.162 1 87.19 122 ASN A CA 1
ATOM 952 C C . ASN A 1 122 ? 9.43 -17.469 0.541 1 87.19 122 ASN A C 1
ATOM 954 O O . ASN A 1 122 ? 10.016 -18.484 0.172 1 87.19 122 ASN A O 1
ATOM 958 N N . HIS A 1 123 ? 8.609 -17.453 1.533 1 88.62 123 HIS A N 1
ATOM 959 C CA . HIS A 1 123 ? 8.234 -18.703 2.18 1 88.62 123 HIS A CA 1
ATOM 960 C C . HIS A 1 123 ? 7.535 -19.641 1.201 1 88.62 123 HIS A C 1
ATOM 962 O O . HIS A 1 123 ? 7.812 -20.844 1.176 1 88.62 123 HIS A O 1
ATOM 968 N N . ASP A 1 124 ? 6.574 -19.109 0.427 1 93.56 124 ASP A N 1
ATOM 969 C CA . ASP A 1 124 ? 5.891 -19.906 -0.588 1 93.56 124 ASP A CA 1
ATOM 970 C C . ASP A 1 124 ? 6.891 -20.547 -1.546 1 93.56 124 ASP A C 1
ATOM 972 O O . ASP A 1 124 ? 6.746 -21.719 -1.91 1 93.56 124 ASP A O 1
ATOM 976 N N . ILE A 1 125 ? 7.902 -19.734 -1.959 1 92.38 125 ILE A N 1
ATOM 977 C CA . ILE A 1 125 ? 8.922 -20.188 -2.896 1 92.38 125 ILE A CA 1
ATOM 978 C C . ILE A 1 125 ? 9.703 -21.344 -2.283 1 92.38 125 ILE A C 1
ATOM 980 O O . ILE A 1 125 ? 9.898 -22.375 -2.928 1 92.38 125 ILE A O 1
ATOM 984 N N . GLU A 1 126 ? 10.078 -21.188 -1.086 1 91.69 126 GLU A N 1
ATOM 985 C CA . GLU A 1 126 ? 10.828 -22.25 -0.422 1 91.69 126 GLU A CA 1
ATOM 986 C C . GLU A 1 126 ? 9.984 -23.516 -0.273 1 91.69 126 GLU A C 1
ATOM 988 O O . GLU A 1 126 ? 10.484 -24.625 -0.468 1 91.69 126 GLU A O 1
ATOM 993 N N . GLU A 1 127 ? 8.75 -23.375 0.117 1 92.31 127 GLU A N 1
ATOM 994 C CA . GLU A 1 127 ? 7.844 -24.516 0.216 1 92.31 127 GLU A CA 1
ATOM 995 C C . GLU A 1 127 ? 7.684 -25.219 -1.134 1 9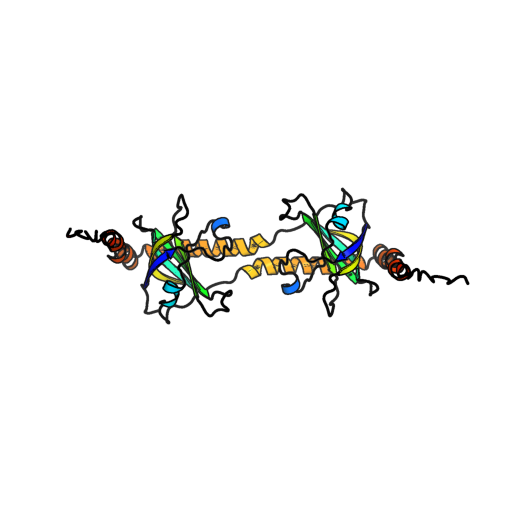2.31 127 GLU A C 1
ATOM 997 O O . GLU A 1 127 ? 7.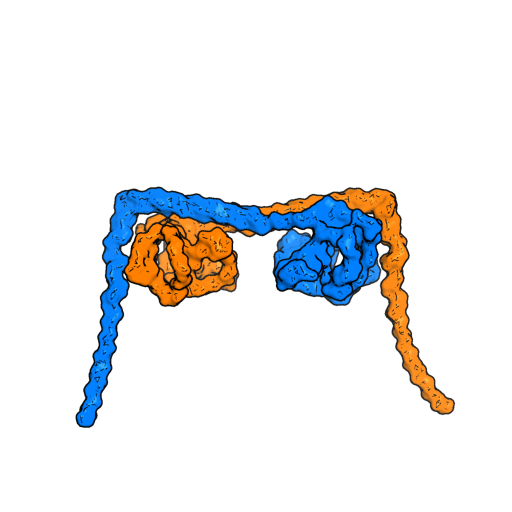695 -26.453 -1.209 1 92.31 127 GLU A O 1
ATOM 1002 N N . ALA A 1 128 ? 7.5 -24.438 -2.154 1 96.06 128 ALA A N 1
ATOM 1003 C CA . ALA A 1 128 ? 7.379 -24.984 -3.506 1 96.06 128 ALA A CA 1
ATOM 1004 C C . ALA A 1 128 ? 8.617 -25.797 -3.885 1 96.06 128 ALA A C 1
ATOM 1006 O O . ALA A 1 128 ? 8.5 -26.922 -4.363 1 96.06 128 ALA A O 1
ATOM 1007 N N . LYS A 1 129 ? 9.82 -25.203 -3.674 1 95.56 129 LYS A N 1
ATOM 1008 C CA . LYS A 1 129 ? 11.086 -25.859 -4.004 1 95.56 129 LYS A CA 1
ATOM 1009 C C . LYS A 1 129 ? 11.211 -27.188 -3.277 1 95.56 129 LYS A C 1
ATOM 1011 O O . LYS A 1 129 ? 11.648 -28.188 -3.863 1 95.56 129 LYS A O 1
ATOM 1016 N N . ARG A 1 130 ? 10.805 -27.203 -2.074 1 93.25 130 ARG A N 1
ATOM 1017 C CA . ARG A 1 130 ? 10.891 -28.422 -1.274 1 93.25 130 ARG A CA 1
ATOM 1018 C C . ARG A 1 130 ? 9.906 -29.484 -1.772 1 93.25 130 ARG A C 1
ATOM 1020 O O . ARG A 1 130 ? 10.281 -30.641 -1.995 1 93.25 130 ARG A O 1
ATOM 1027 N N . ASN A 1 131 ? 8.648 -29.109 -1.939 1 95.69 131 ASN A N 1
ATOM 1028 C CA . ASN A 1 131 ? 7.598 -30.047 -2.318 1 95.69 131 ASN A CA 1
ATOM 1029 C C . ASN A 1 131 ? 7.832 -30.625 -3.715 1 95.69 131 ASN A C 1
ATOM 1031 O O . ASN A 1 131 ? 7.523 -31.781 -3.973 1 95.69 131 ASN A O 1
ATOM 1035 N N . LEU A 1 132 ? 8.391 -29.781 -4.559 1 97.62 132 LEU A N 1
ATOM 1036 C CA . LEU A 1 132 ? 8.531 -30.188 -5.949 1 97.62 132 LEU A CA 1
ATOM 1037 C C . LEU A 1 132 ? 9.719 -31.109 -6.133 1 97.62 132 LEU A C 1
ATOM 1039 O O . LEU A 1 132 ? 9.93 -31.656 -7.219 1 97.62 132 LEU A O 1
ATOM 1043 N N . GLU A 1 133 ? 10.484 -31.359 -5.078 1 96 133 GLU A N 1
ATOM 1044 C CA . GLU A 1 133 ? 11.562 -32.344 -5.113 1 96 133 GLU A CA 1
ATOM 1045 C C . GLU A 1 133 ? 11.031 -33.75 -4.879 1 96 133 GLU A C 1
ATOM 1047 O O . GLU A 1 133 ? 11.75 -34.75 -5.086 1 96 133 GLU A O 1
ATOM 1052 N N . LEU A 1 134 ? 9.789 -33.906 -4.422 1 94.62 134 LEU A N 1
ATOM 1053 C CA . LEU A 1 134 ? 9.203 -35.25 -4.227 1 94.62 134 LEU A CA 1
ATOM 1054 C C . LEU A 1 134 ? 9.094 -35.969 -5.555 1 94.62 134 LEU A C 1
ATOM 1056 O O . LEU A 1 134 ? 8.758 -35.375 -6.582 1 94.62 134 LEU A O 1
ATOM 1060 N N . PRO A 1 135 ? 9.336 -37.281 -5.555 1 96.81 135 PRO A N 1
ATOM 1061 C CA . PRO A 1 135 ? 9.352 -38.062 -6.793 1 96.81 135 PRO A CA 1
ATOM 1062 C C . PRO A 1 135 ? 8.055 -37.969 -7.582 1 96.81 135 PRO A C 1
ATOM 1064 O O . PRO A 1 135 ? 8.078 -37.812 -8.805 1 96.81 135 PRO A O 1
ATOM 1067 N N . GLU A 1 136 ? 6.914 -38.031 -6.875 1 96.12 136 GLU A N 1
ATOM 1068 C CA . GLU A 1 136 ? 5.621 -37.969 -7.555 1 96.12 136 GLU A CA 1
ATOM 1069 C C . GLU A 1 136 ? 5.422 -36.625 -8.234 1 96.12 136 GLU A C 1
ATOM 1071 O O . GLU A 1 136 ? 4.711 -36.531 -9.234 1 96.12 136 GLU A O 1
ATOM 1076 N N . HIS A 1 137 ? 6.059 -35.625 -7.727 1 97.12 137 HIS A N 1
ATOM 1077 C CA . HIS A 1 137 ? 5.914 -34.281 -8.312 1 97.12 137 HIS A CA 1
ATOM 1078 C C . HIS A 1 137 ? 6.938 -34.062 -9.422 1 97.12 137 HIS A C 1
ATOM 1080 O O . HIS A 1 137 ? 6.645 -33.375 -10.406 1 97.12 137 HIS A O 1
ATOM 1086 N N . LEU A 1 138 ? 8.148 -34.531 -9.312 1 96.94 138 LEU A N 1
ATOM 1087 C CA . LEU A 1 138 ? 9.172 -34.469 -10.352 1 96.94 138 LEU A CA 1
ATOM 1088 C C . LEU A 1 138 ? 8.688 -35.156 -11.633 1 96.94 138 LEU A C 1
ATOM 1090 O O . LEU A 1 138 ? 9.039 -34.719 -12.734 1 96.94 138 LEU A O 1
ATOM 1094 N N . LYS A 1 139 ? 7.938 -36.219 -11.508 1 97.25 139 LYS A N 1
ATOM 1095 C CA . LYS A 1 139 ? 7.398 -36.906 -12.672 1 97.25 139 LYS A CA 1
ATOM 1096 C C . LYS A 1 139 ? 6.547 -35.969 -13.523 1 97.25 139 LYS A C 1
ATOM 1098 O O . LYS A 1 139 ? 6.508 -36.125 -14.75 1 97.25 139 LYS A O 1
ATOM 1103 N N . LEU A 1 140 ? 5.867 -35.031 -12.875 1 97.19 140 LEU A N 1
ATOM 1104 C CA . LEU A 1 140 ? 4.984 -34.125 -13.578 1 97.19 140 LEU A CA 1
ATOM 1105 C C . LEU A 1 140 ? 5.789 -33.125 -14.43 1 97.19 140 LEU A C 1
ATOM 1107 O O . LEU A 1 140 ? 5.289 -32.625 -15.438 1 97.19 140 LEU A O 1
ATOM 1111 N N . LYS A 1 141 ? 7.008 -32.844 -14.031 1 96.25 141 LYS A N 1
ATOM 1112 C CA . LYS A 1 141 ? 7.902 -31.984 -14.805 1 96.25 141 LYS A CA 1
ATOM 1113 C C . LYS A 1 141 ? 8.18 -32.594 -16.188 1 96.25 141 LYS A C 1
ATOM 1115 O O . LYS A 1 141 ? 8.391 -31.875 -17.156 1 96.25 141 LYS A O 1
ATOM 1120 N N . GLU A 1 142 ? 8.148 -33.938 -16.297 1 94.38 142 GLU A N 1
ATOM 1121 C CA . GLU A 1 142 ? 8.492 -34.688 -17.516 1 94.38 142 GLU A CA 1
ATOM 1122 C C . GLU A 1 142 ? 7.238 -35.031 -18.328 1 94.38 142 GLU A C 1
ATOM 1124 O O . GLU A 1 142 ? 7.312 -35.75 -19.312 1 94.38 142 GLU A O 1
ATOM 1129 N N . ASP A 1 143 ? 6.18 -34.594 -17.859 1 94.12 143 ASP A N 1
ATOM 1130 C CA . ASP A 1 143 ? 4.922 -34.906 -18.516 1 94.12 143 ASP A CA 1
ATOM 1131 C C . ASP A 1 143 ? 4.922 -34.438 -19.969 1 94.12 143 ASP A C 1
ATOM 1133 O O . ASP A 1 143 ? 5.465 -33.375 -20.266 1 94.12 143 ASP A O 1
ATOM 1137 N N . ASN A 1 144 ? 4.211 -35.125 -20.891 1 93.38 144 ASN A N 1
ATOM 1138 C CA . ASN A 1 144 ? 4.113 -34.781 -22.312 1 93.38 144 ASN A CA 1
ATOM 1139 C C . ASN A 1 144 ? 3.441 -33.438 -22.547 1 93.38 144 ASN A C 1
ATOM 1141 O O . ASN A 1 144 ? 3.58 -32.844 -23.609 1 93.38 144 ASN A O 1
ATOM 1145 N N . PHE A 1 145 ? 2.854 -33.031 -21.531 1 94.06 145 PHE A N 1
ATOM 1146 C CA . PHE A 1 145 ? 2.203 -31.734 -21.578 1 94.06 145 PHE A CA 1
ATOM 1147 C C . PHE A 1 145 ? 3.195 -30.656 -21.984 1 94.06 145 PHE A C 1
ATOM 1149 O O . PHE A 1 145 ? 2.848 -29.734 -22.719 1 94.06 145 PHE A O 1
ATOM 1156 N N . PHE A 1 146 ? 4.395 -30.672 -21.578 1 93.75 146 PHE A N 1
ATOM 1157 C CA . PHE A 1 146 ? 5.387 -29.625 -21.844 1 93.75 146 PHE A CA 1
ATOM 1158 C C . PHE A 1 146 ? 6.078 -29.859 -23.188 1 93.75 146 PHE A C 1
ATOM 1160 O O . PHE A 1 146 ? 6.816 -29 -23.672 1 93.75 146 PHE A O 1
ATOM 1167 N N . ARG A 1 147 ? 6.012 -30.953 -23.938 1 83.88 147 ARG A N 1
ATOM 1168 C CA . ARG A 1 147 ? 6.664 -31.25 -25.203 1 83.88 147 ARG A CA 1
ATOM 1169 C C . ARG A 1 147 ? 5.805 -30.797 -26.375 1 83.88 147 ARG A C 1
ATOM 1171 O O . ARG A 1 147 ? 6.332 -30.438 -27.438 1 83.88 147 ARG A O 1
ATOM 1178 N N . ALA A 1 148 ? 4.535 -30.797 -26.406 1 65.06 148 ALA A N 1
ATOM 1179 C CA . ALA A 1 148 ? 3.637 -30.609 -27.547 1 65.06 148 ALA A CA 1
ATOM 1180 C C . ALA A 1 148 ? 3.725 -29.188 -28.078 1 65.06 148 ALA A C 1
ATOM 1182 O O . ALA A 1 148 ? 3.256 -28.906 -29.188 1 65.06 148 ALA A O 1
ATOM 1183 N N . THR A 1 149 ? 4.078 -28.188 -27.406 1 55.69 149 THR A N 1
ATOM 1184 C CA . THR A 1 149 ? 3.908 -26.844 -27.969 1 55.69 149 THR A CA 1
ATOM 1185 C C . THR A 1 149 ? 4.77 -26.672 -29.219 1 55.69 149 THR A C 1
ATOM 1187 O O . THR A 1 149 ? 4.492 -25.812 -30.047 1 55.69 149 THR A O 1
ATOM 1190 N N . ALA A 1 150 ? 5.828 -27.406 -29.453 1 46.38 150 ALA A N 1
ATOM 1191 C CA . ALA A 1 150 ? 6.715 -27.188 -30.594 1 46.38 150 ALA A CA 1
ATOM 1192 C C . ALA A 1 150 ? 6.012 -27.516 -31.906 1 46.38 150 ALA A C 1
ATOM 1194 O O . ALA A 1 150 ? 6.391 -27 -32.969 1 46.38 150 ALA A O 1
ATOM 1195 N N . SER A 1 151 ? 5.094 -28.469 -31.938 1 40.56 151 SER A N 1
ATOM 1196 C CA . SER A 1 151 ? 4.773 -28.953 -33.281 1 40.56 151 SER A CA 1
ATOM 1197 C C . SER A 1 151 ? 3.818 -28.016 -34 1 40.56 151 SER A C 1
ATOM 1199 O O . SER A 1 151 ? 3.598 -28.156 -35.188 1 40.56 151 SER A O 1
ATOM 1201 N N . THR A 1 152 ? 2.93 -27.297 -33.25 1 39.59 152 THR A N 1
ATOM 1202 C CA . THR A 1 152 ? 1.814 -26.859 -34.094 1 39.59 152 THR A CA 1
ATOM 1203 C C . THR A 1 152 ? 2.223 -25.672 -34.969 1 39.59 152 THR A C 1
ATOM 1205 O O . THR A 1 152 ? 1.368 -24.953 -35.5 1 39.59 152 THR A O 1
ATOM 1208 N N . SER A 1 153 ? 3.475 -25.219 -34.969 1 36.59 153 SER A N 1
ATOM 1209 C CA . SER A 1 153 ? 3.641 -24.203 -36 1 36.59 153 SER A CA 1
ATOM 1210 C C . SER A 1 153 ? 3.404 -24.781 -37.375 1 36.59 153 SER A C 1
ATOM 1212 O O . SER A 1 153 ? 4.02 -24.344 -38.344 1 36.59 153 SER A O 1
ATOM 1214 N N . MET A 1 154 ? 2.758 -25.969 -37.594 1 31.09 154 MET A N 1
ATOM 1215 C CA . MET A 1 154 ? 2.652 -26.312 -39 1 31.09 154 MET A CA 1
ATOM 1216 C C . MET A 1 154 ? 1.907 -25.234 -39.781 1 31.09 154 MET A C 1
ATOM 1218 O O . MET A 1 154 ? 0.772 -24.891 -39.438 1 31.09 154 MET A O 1
ATOM 1222 N N . THR A 1 155 ? 2.65 -24.281 -40.344 1 32.12 155 THR A N 1
ATOM 1223 C CA . THR A 1 155 ? 2.311 -23.375 -41.438 1 32.12 155 THR A CA 1
ATOM 1224 C C . THR A 1 155 ? 1.562 -24.109 -42.562 1 32.12 155 THR A C 1
ATOM 1226 O O . THR A 1 155 ? 2.086 -25.062 -43.125 1 32.12 155 THR A O 1
ATOM 1229 N N . THR A 1 156 ? 0.256 -24.484 -42.469 1 28.48 156 THR A N 1
ATOM 1230 C CA . THR A 1 156 ? -0.518 -24.812 -43.656 1 28.48 156 THR A CA 1
ATOM 1231 C C . THR A 1 156 ? -0.339 -23.734 -44.719 1 28.48 156 THR A C 1
ATOM 1233 O O . THR A 1 156 ? -0.707 -22.578 -44.5 1 28.48 156 THR A O 1
ATOM 1236 N N . SER A 1 157 ? 0.857 -23.703 -45.406 1 29.5 157 SER A N 1
ATOM 1237 C CA . SER A 1 157 ? 1.04 -23.016 -46.656 1 29.5 157 SER A CA 1
ATOM 1238 C C . SER A 1 157 ? -0.102 -23.312 -47.625 1 29.5 157 SER A C 1
ATOM 1240 O O . SER A 1 157 ? -0.281 -24.469 -48.031 1 29.5 157 SER A O 1
ATOM 1242 N N . ASN A 1 158 ? -1.319 -22.844 -47.438 1 29.62 158 ASN A N 1
ATOM 1243 C CA . ASN A 1 158 ? -2.32 -22.859 -48.5 1 29.62 158 ASN A CA 1
ATOM 1244 C C . ASN A 1 158 ? -1.752 -22.312 -49.812 1 29.62 158 ASN A C 1
ATOM 1246 O O . ASN A 1 158 ? -1.396 -21.141 -49.906 1 29.62 158 ASN A O 1
ATOM 1250 N N . LYS A 1 159 ? -0.951 -23.094 -50.625 1 31.61 159 LYS A N 1
ATOM 1251 C CA . LYS A 1 159 ? -0.685 -22.969 -52.062 1 31.61 159 LYS A CA 1
ATOM 1252 C C . LYS A 1 159 ? -1.975 -22.734 -52.844 1 31.61 159 LYS A C 1
ATOM 1254 O O . LYS A 1 159 ? -2.824 -23.625 -52.938 1 31.61 159 LYS A O 1
ATOM 1259 N N . ILE A 1 160 ? -2.676 -21.562 -52.781 1 30.25 160 ILE A N 1
ATOM 1260 C CA . ILE A 1 160 ? -3.621 -21.125 -53.812 1 30.25 160 ILE A CA 1
ATOM 1261 C C . ILE A 1 160 ? -2.961 -21.188 -55.188 1 30.25 160 ILE A C 1
ATOM 1263 O O . ILE A 1 160 ? -1.957 -20.516 -55.438 1 30.25 160 ILE A O 1
ATOM 1267 N N . MET A 1 161 ? -2.9 -22.344 -55.812 1 28.28 161 MET A N 1
ATOM 1268 C CA . MET A 1 161 ? -2.754 -22.594 -57.25 1 28.28 161 MET A CA 1
ATOM 1269 C C . MET A 1 161 ? -3.678 -21.688 -58.062 1 28.28 161 MET A C 1
ATOM 1271 O O . MET A 1 161 ? -4.895 -21.703 -57.875 1 28.28 161 MET A O 1
ATOM 1275 N N . ASN A 1 162 ? -3.246 -20.391 -58.312 1 26.33 162 ASN A N 1
ATOM 1276 C CA . ASN A 1 162 ? -3.764 -19.609 -59.438 1 26.33 162 ASN A CA 1
ATOM 1277 C C . ASN A 1 162 ? -3.887 -20.453 -60.719 1 26.33 162 ASN A C 1
ATOM 1279 O O . ASN A 1 162 ? -2.889 -20.984 -61.219 1 26.33 162 ASN A O 1
ATOM 1283 N N . GLY A 1 163 ? -4.82 -21.281 -60.875 1 23.64 163 GLY A N 1
ATOM 1284 C CA . GLY A 1 163 ? -5.344 -21.766 -62.156 1 23.64 163 GLY A CA 1
ATOM 1285 C C . GLY A 1 163 ? -5.73 -20.641 -63.094 1 23.64 163 GLY A C 1
ATOM 1286 O O . GLY A 1 163 ? -6.73 -19.953 -62.875 1 23.64 163 GLY A O 1
ATOM 1287 N N . HIS A 1 164 ? -4.844 -19.562 -63.406 1 22.3 164 HIS A N 1
ATOM 1288 C CA . HIS A 1 164 ? -4.746 -19.344 -64.812 1 22.3 164 HIS A CA 1
ATOM 1289 C C . HIS A 1 164 ? -3.895 -20.406 -65.5 1 22.3 164 HIS A C 1
ATOM 1291 O O . HIS A 1 164 ? -2.994 -20.969 -64.875 1 22.3 164 HIS A O 1
ATOM 1297 N N . MET B 1 1 ? -9 -31 -2.934 1 76.5 1 MET B N 1
ATOM 1298 C CA . MET B 1 1 ? -8.953 -30.5 -4.309 1 76.5 1 MET B CA 1
ATOM 1299 C C . MET B 1 1 ? -8.586 -31.625 -5.277 1 76.5 1 MET B C 1
ATOM 1301 O O . MET B 1 1 ? -7.402 -31.906 -5.484 1 76.5 1 MET B O 1
ATOM 1305 N N . LYS B 1 2 ? -9.633 -32.312 -5.824 1 90.69 2 LYS B N 1
ATOM 1306 C CA . LYS B 1 2 ? -9.492 -33.469 -6.699 1 90.69 2 LYS B CA 1
ATOM 1307 C C . LYS B 1 2 ? -8.945 -33.062 -8.062 1 90.69 2 LYS B C 1
ATOM 1309 O O . LYS B 1 2 ? -8.43 -33.906 -8.805 1 90.69 2 LYS B O 1
ATOM 1314 N N . SER B 1 3 ? -8.961 -31.891 -8.297 1 94.31 3 SER B N 1
ATOM 1315 C CA . SER B 1 3 ? -8.609 -31.422 -9.633 1 94.31 3 SER B CA 1
ATOM 1316 C C . SER B 1 3 ? -7.102 -31.203 -9.766 1 94.31 3 SER B C 1
ATOM 1318 O O . SER B 1 3 ? -6.605 -30.906 -10.852 1 94.31 3 SER B O 1
ATOM 1320 N N . LEU B 1 4 ? -6.348 -31.5 -8.781 1 95.56 4 LEU B N 1
ATOM 1321 C CA . LEU B 1 4 ? -4.895 -31.391 -8.883 1 95.56 4 LEU B CA 1
ATOM 1322 C C . LEU B 1 4 ? -4.266 -32.75 -9.203 1 95.56 4 LEU B C 1
ATOM 1324 O O . LEU B 1 4 ? -4.734 -33.781 -8.727 1 95.56 4 LEU B O 1
ATOM 1328 N N . PRO B 1 5 ? -3.283 -32.812 -9.977 1 97.62 5 PRO B N 1
ATOM 1329 C CA . PRO B 1 5 ? -2.645 -31.688 -10.664 1 97.62 5 PRO B CA 1
ATOM 1330 C C . PRO B 1 5 ? -3.52 -31.094 -11.766 1 97.62 5 PRO B C 1
ATOM 1332 O O . PRO B 1 5 ? -4.328 -31.812 -12.367 1 97.62 5 PRO B O 1
ATOM 1335 N N . TYR B 1 6 ? -3.424 -29.781 -12.055 1 98.19 6 TYR B N 1
ATOM 1336 C CA . TYR B 1 6 ? -4.18 -29.062 -13.07 1 98.19 6 TYR B CA 1
ATOM 1337 C C . TYR B 1 6 ? -3.248 -28.469 -14.117 1 98.19 6 TYR B C 1
ATOM 1339 O O . TYR B 1 6 ? -2.254 -27.812 -13.781 1 98.19 6 TYR B O 1
ATOM 1347 N N . PHE B 1 7 ? -3.508 -28.734 -15.406 1 97.88 7 PHE B N 1
ATOM 1348 C CA . PHE B 1 7 ? -2.697 -28.312 -16.547 1 97.88 7 PHE B CA 1
ATOM 1349 C C . PHE B 1 7 ? -3.361 -27.156 -17.281 1 97.88 7 PHE B C 1
ATOM 1351 O O . PHE B 1 7 ? -4.539 -27.219 -17.641 1 97.88 7 PHE B O 1
ATOM 1358 N N . SER B 1 8 ? -2.6 -26.062 -17.438 1 97.5 8 SER B N 1
ATOM 1359 C CA . SER B 1 8 ? -3.174 -24.891 -18.109 1 97.5 8 SER B CA 1
ATOM 1360 C C . SER B 1 8 ? -2.135 -24.188 -18.969 1 97.5 8 SER B C 1
ATOM 1362 O O . SER B 1 8 ? -0.95 -24.172 -18.641 1 97.5 8 SER B O 1
ATOM 1364 N N . ARG B 1 9 ? -2.604 -23.656 -20.094 1 97.19 9 ARG B N 1
ATOM 1365 C CA . ARG B 1 9 ? -1.755 -22.891 -21 1 97.19 9 ARG B CA 1
ATOM 1366 C C . ARG B 1 9 ? -2.479 -21.656 -21.516 1 97.19 9 ARG B C 1
ATOM 1368 O O . ARG B 1 9 ? -3.688 -21.688 -21.75 1 97.19 9 ARG B O 1
ATOM 1375 N N . GLY B 1 10 ? -1.737 -20.594 -21.672 1 97.06 10 GLY B N 1
ATOM 1376 C CA . GLY B 1 10 ? -2.301 -19.375 -22.25 1 97.06 10 GLY B CA 1
ATOM 1377 C C . GLY B 1 10 ? -1.284 -18.266 -22.406 1 97.06 10 GLY B C 1
ATOM 1378 O O . GLY B 1 10 ? -0.17 -18.359 -21.875 1 97.06 10 GLY B O 1
ATOM 1379 N N . GLU B 1 11 ? -1.699 -17.219 -23.141 1 96.88 11 GLU B N 1
ATOM 1380 C CA . GLU B 1 11 ? -0.83 -16.062 -23.344 1 96.88 11 GLU B CA 1
ATOM 1381 C C . GLU B 1 11 ? -0.671 -15.266 -22.047 1 96.88 11 GLU B C 1
ATOM 1383 O O . GLU B 1 11 ? -1.643 -15.062 -21.312 1 96.88 11 GLU B O 1
ATOM 1388 N N . VAL B 1 12 ? 0.583 -14.812 -21.844 1 96.75 12 VAL B N 1
ATOM 1389 C CA . VAL B 1 12 ? 0.825 -13.938 -20.703 1 96.75 12 VAL B CA 1
ATOM 1390 C C . VAL B 1 12 ? 0.318 -12.531 -21.016 1 96.75 12 VAL B C 1
ATOM 1392 O O . VAL B 1 12 ? 0.677 -11.953 -22.047 1 96.75 12 VAL B O 1
ATOM 1395 N N . VAL B 1 13 ? -0.51 -11.953 -20.109 1 94.81 13 VAL B N 1
ATOM 1396 C CA . VAL B 1 13 ? -1.07 -10.617 -20.312 1 94.81 13 VAL B CA 1
ATOM 1397 C C . VAL B 1 13 ? -0.628 -9.695 -19.188 1 94.81 13 VAL B C 1
ATOM 1399 O O . VAL B 1 13 ? -0.135 -10.164 -18.156 1 94.81 13 VAL B O 1
ATOM 1402 N N . ARG B 1 14 ? -0.727 -8.398 -19.422 1 89.12 14 ARG B N 1
ATOM 1403 C CA . ARG B 1 14 ? -0.404 -7.414 -18.391 1 89.12 14 ARG B CA 1
ATOM 1404 C C . ARG B 1 14 ? -1.468 -7.395 -17.297 1 89.12 14 ARG B C 1
ATOM 1406 O O . ARG B 1 14 ? -2.664 -7.473 -17.594 1 89.12 14 ARG B O 1
ATOM 1413 N N . GLY B 1 15 ? -1.017 -7.379 -16.109 1 82.19 15 GLY B N 1
ATOM 1414 C CA . GLY B 1 15 ? -1.935 -7.227 -14.984 1 82.19 15 GLY B CA 1
ATOM 1415 C C . GLY B 1 15 ? -2.23 -5.777 -14.648 1 82.19 15 GLY B C 1
ATOM 1416 O O . GLY B 1 15 ? -2.205 -4.914 -15.523 1 82.19 15 GLY B O 1
ATOM 1417 N N . PHE B 1 16 ? -2.572 -5.586 -13.359 1 70.12 16 PHE B N 1
ATOM 1418 C CA . PHE B 1 16 ? -3.006 -4.262 -12.922 1 70.12 16 PHE B CA 1
ATOM 1419 C C . PHE B 1 16 ? -1.812 -3.408 -12.516 1 70.12 16 PHE B C 1
ATOM 1421 O O . PHE B 1 16 ? -1.955 -2.205 -12.281 1 70.12 16 PHE B O 1
ATOM 1428 N N . GLY B 1 17 ? -0.625 -4.023 -12.562 1 65.5 17 GLY B N 1
ATOM 1429 C CA . GLY B 1 17 ? 0.57 -3.238 -12.297 1 65.5 17 GLY B CA 1
ATOM 1430 C C . GLY B 1 17 ? 0.728 -2.861 -10.836 1 65.5 17 GLY B C 1
ATOM 1431 O O . GLY B 1 17 ? 1.004 -1.703 -10.516 1 65.5 17 GLY B O 1
ATOM 1432 N N . ARG B 1 18 ? 0.491 -3.766 -9.906 1 60.44 18 ARG B N 1
ATOM 1433 C CA . ARG B 1 18 ? 0.559 -3.465 -8.484 1 60.44 18 ARG B CA 1
ATOM 1434 C C . ARG B 1 18 ? 1.984 -3.613 -7.961 1 60.44 18 ARG B C 1
ATOM 1436 O O . ARG B 1 18 ? 2.195 -3.766 -6.754 1 60.44 18 ARG B O 1
ATOM 1443 N N . GLY B 1 19 ? 2.941 -3.584 -8.75 1 62.59 19 GLY B N 1
ATOM 1444 C CA . GLY B 1 19 ? 4.32 -3.381 -8.336 1 62.59 19 GLY B CA 1
ATOM 1445 C C . GLY B 1 19 ? 5.07 -4.68 -8.102 1 62.59 19 GLY B C 1
ATOM 1446 O O . GLY B 1 19 ? 6.09 -4.699 -7.406 1 62.59 19 GLY B O 1
ATOM 1447 N N . SER B 1 20 ? 4.633 -5.777 -8.609 1 69.62 20 SER B N 1
ATOM 1448 C CA . SER B 1 20 ? 5.312 -7.051 -8.391 1 69.62 20 SER B CA 1
ATOM 1449 C C . SER B 1 20 ? 6.762 -6.988 -8.859 1 69.62 20 SER B C 1
ATOM 1451 O O . SER B 1 20 ? 7.656 -7.527 -8.195 1 69.62 20 SER B O 1
ATOM 1453 N N . LYS B 1 21 ? 6.953 -6.387 -9.961 1 70.69 21 LYS B N 1
ATOM 1454 C CA . LYS B 1 21 ? 8.32 -6.254 -10.469 1 70.69 21 LYS B CA 1
ATOM 1455 C C . LYS B 1 21 ? 9.188 -5.457 -9.5 1 70.69 21 LYS B C 1
ATOM 1457 O O . LYS B 1 21 ? 10.344 -5.82 -9.25 1 70.69 21 LYS B O 1
ATOM 1462 N N . GLU B 1 22 ? 8.648 -4.488 -8.945 1 68.12 22 GLU B N 1
ATOM 1463 C CA . GLU B 1 22 ? 9.375 -3.635 -8.016 1 68.12 22 GLU B CA 1
ATOM 1464 C C . GLU B 1 22 ? 9.727 -4.387 -6.734 1 68.12 22 GLU B C 1
ATOM 1466 O O . GLU B 1 22 ? 10.734 -4.094 -6.09 1 68.12 22 GLU B O 1
ATOM 1471 N N . LEU B 1 23 ? 8.938 -5.344 -6.473 1 73.5 23 LEU B N 1
ATOM 1472 C CA . LEU B 1 23 ? 9.156 -6.156 -5.281 1 73.5 23 LEU B CA 1
ATOM 1473 C C . LEU B 1 23 ? 10.156 -7.27 -5.559 1 73.5 23 LEU B C 1
ATOM 1475 O O . LEU B 1 23 ? 10.57 -7.984 -4.641 1 73.5 23 LEU B O 1
ATOM 1479 N N . GLY B 1 24 ? 10.531 -7.379 -6.824 1 76.62 24 GLY B N 1
ATOM 1480 C CA . GLY B 1 24 ? 11.477 -8.414 -7.207 1 76.62 24 GLY B CA 1
ATOM 1481 C C . GLY B 1 24 ? 10.82 -9.766 -7.426 1 76.62 24 GLY B C 1
ATOM 1482 O O . GLY B 1 24 ? 11.508 -10.797 -7.473 1 76.62 24 GLY B O 1
ATOM 1483 N N . ILE B 1 25 ? 9.43 -9.75 -7.488 1 81.88 25 ILE B N 1
ATOM 1484 C CA . ILE B 1 25 ? 8.695 -10.992 -7.699 1 81.88 25 ILE B CA 1
ATOM 1485 C C . ILE B 1 25 ? 7.715 -10.82 -8.859 1 81.88 25 ILE B C 1
ATOM 1487 O O . ILE B 1 25 ? 6.496 -10.891 -8.672 1 81.88 25 ILE B O 1
ATOM 1491 N N . PRO B 1 26 ? 8.312 -10.656 -10.062 1 87.88 26 PRO B N 1
ATOM 1492 C CA . PRO B 1 26 ? 7.402 -10.469 -11.203 1 87.88 26 PRO B CA 1
ATOM 1493 C C . PRO B 1 26 ? 6.441 -11.641 -11.391 1 87.88 26 PRO B C 1
ATOM 1495 O O . PRO B 1 26 ? 6.832 -12.797 -11.203 1 87.88 26 PRO B O 1
ATOM 1498 N N . THR B 1 27 ? 5.223 -11.25 -11.625 1 90.56 27 THR B N 1
ATOM 1499 C CA . THR B 1 27 ? 4.227 -12.289 -11.844 1 90.56 27 THR B CA 1
ATOM 1500 C C . THR B 1 27 ? 3.666 -12.211 -13.266 1 90.56 27 THR B C 1
ATOM 1502 O O . THR B 1 27 ? 3.559 -11.125 -13.828 1 90.56 27 THR B O 1
ATOM 1505 N N . ALA B 1 28 ? 3.43 -13.367 -13.891 1 94.5 28 ALA B N 1
ATOM 1506 C CA . ALA B 1 28 ? 2.754 -13.523 -15.172 1 94.5 28 ALA B CA 1
ATOM 1507 C C . ALA B 1 28 ? 1.266 -13.797 -14.984 1 94.5 28 ALA B C 1
ATOM 1509 O O . ALA B 1 28 ? 0.886 -14.719 -14.25 1 94.5 28 ALA B O 1
ATOM 1510 N N . ASN B 1 29 ? 0.456 -12.992 -15.68 1 94.94 29 ASN B N 1
ATOM 1511 C CA . ASN B 1 29 ? -0.991 -13.141 -15.562 1 94.94 29 ASN B CA 1
ATOM 1512 C C . ASN B 1 29 ? -1.57 -13.906 -16.75 1 94.94 29 ASN B C 1
ATOM 1514 O O . ASN B 1 29 ? -1.154 -13.703 -17.891 1 94.94 29 ASN B O 1
ATOM 1518 N N . PHE B 1 30 ? -2.492 -14.812 -16.438 1 96.62 30 PHE B N 1
ATOM 1519 C CA . PHE B 1 30 ? -3.289 -15.438 -17.484 1 96.62 30 PHE B CA 1
ATOM 1520 C C . PHE B 1 30 ? -4.461 -14.547 -17.875 1 96.62 30 PHE B C 1
ATOM 1522 O O . PHE B 1 30 ? -4.965 -13.773 -17.047 1 96.62 30 PHE B O 1
ATOM 1529 N N . PRO B 1 31 ? -4.918 -14.594 -19.156 1 95.06 31 PRO B N 1
ATOM 1530 C CA . PRO B 1 31 ? -6.137 -13.875 -19.531 1 95.06 31 PRO B CA 1
ATOM 1531 C C . PRO B 1 31 ? -7.398 -14.492 -18.938 1 95.06 31 PRO B C 1
ATOM 1533 O O . PRO B 1 31 ? -7.387 -15.656 -18.531 1 95.06 31 PRO B O 1
ATOM 1536 N N . ASP B 1 32 ? -8.43 -13.75 -18.969 1 92.69 32 ASP B N 1
ATOM 1537 C CA . ASP B 1 32 ? -9.711 -14.172 -18.406 1 92.69 32 ASP B CA 1
ATOM 1538 C C . ASP B 1 32 ? -10.18 -15.477 -19.047 1 92.69 32 ASP B C 1
ATOM 1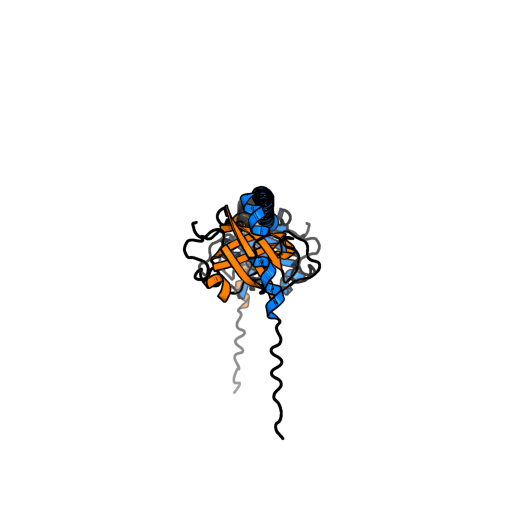540 O O . ASP B 1 32 ? -10.773 -16.328 -18.375 1 92.69 32 ASP B O 1
ATOM 1544 N N . SER B 1 33 ? -9.945 -15.648 -20.312 1 94.31 33 SER B N 1
ATOM 1545 C CA . SER B 1 33 ? -10.414 -16.812 -21.031 1 94.31 33 SER B CA 1
ATOM 1546 C C . SER B 1 33 ? -9.789 -18.094 -20.484 1 94.31 33 SER B C 1
ATOM 1548 O O . SER B 1 33 ? -10.383 -19.172 -20.594 1 94.31 33 SER B O 1
ATOM 1550 N N . VAL B 1 34 ? -8.656 -17.969 -19.922 1 96.31 34 VAL B N 1
ATOM 1551 C CA . VAL B 1 34 ? -8 -19.125 -19.312 1 96.31 34 VAL B CA 1
ATOM 1552 C C . VAL B 1 34 ? -8.539 -19.328 -17.891 1 96.31 34 VAL B C 1
ATOM 1554 O O . VAL B 1 34 ? -8.852 -20.453 -17.5 1 96.31 34 VAL B O 1
ATOM 1557 N N . VAL B 1 35 ? -8.672 -18.266 -17.156 1 96.25 35 VAL B N 1
ATOM 1558 C CA . VAL B 1 35 ? -9.055 -18.297 -15.75 1 96.25 35 VAL B CA 1
ATOM 1559 C C . VAL B 1 35 ? -10.469 -18.844 -15.609 1 96.25 35 VAL B C 1
ATOM 1561 O O . VAL B 1 35 ? -10.773 -19.562 -14.656 1 96.25 35 VAL B O 1
ATOM 1564 N N . GLU B 1 36 ? -11.281 -18.609 -16.547 1 93.88 36 GLU B N 1
ATOM 1565 C CA . GLU B 1 36 ? -12.68 -19.016 -16.5 1 93.88 36 GLU B CA 1
ATOM 1566 C C . GLU B 1 36 ? -12.812 -20.531 -16.562 1 93.88 36 GLU B C 1
ATOM 1568 O O . GLU B 1 36 ? -13.859 -21.078 -16.203 1 93.88 36 GLU B O 1
ATOM 1573 N N . HIS B 1 37 ? -11.828 -21.281 -16.969 1 95.19 37 HIS B N 1
ATOM 1574 C CA . HIS B 1 37 ? -11.906 -22.734 -17.125 1 95.19 37 HIS B CA 1
ATOM 1575 C C . HIS B 1 37 ? -11.414 -23.453 -15.875 1 95.19 37 HIS B C 1
ATOM 1577 O O . HIS B 1 37 ? -11.422 -24.672 -15.812 1 95.19 37 HIS B O 1
ATOM 1583 N N . LEU B 1 38 ? -10.992 -22.594 -14.906 1 95.44 38 LEU B N 1
ATOM 1584 C CA . LEU B 1 38 ? -10.594 -23.234 -13.656 1 95.44 38 LEU B CA 1
ATOM 1585 C C . LEU B 1 38 ? -11.719 -24.094 -13.094 1 95.44 38 LEU B C 1
ATOM 1587 O O . LEU B 1 38 ? -12.867 -23.641 -13.016 1 95.44 38 LEU B O 1
ATOM 1591 N N . PRO B 1 39 ? -11.352 -25.281 -12.703 1 95.44 39 PRO B N 1
ATOM 1592 C CA . PRO B 1 39 ? -12.375 -26.125 -12.062 1 95.44 39 PRO B CA 1
ATOM 1593 C C . PRO B 1 39 ? -12.953 -25.484 -10.797 1 95.44 39 PRO B C 1
ATOM 1595 O O . PRO B 1 39 ? -12.242 -24.766 -10.094 1 95.44 39 PRO B O 1
ATOM 1598 N N . GLY B 1 40 ? -14.188 -25.812 -10.523 1 92.31 40 GLY B N 1
ATOM 1599 C CA . GLY B 1 40 ? -14.922 -25.203 -9.414 1 92.31 40 GLY B CA 1
ATOM 1600 C C . GLY B 1 40 ? -14.328 -25.562 -8.062 1 92.31 40 GLY B C 1
ATOM 1601 O O . GLY B 1 40 ? -14.5 -24.812 -7.098 1 92.31 40 GLY B O 1
ATOM 1602 N N . ASP B 1 41 ? -13.633 -26.688 -8.016 1 94.88 41 ASP B N 1
ATOM 1603 C CA . ASP B 1 41 ? -13.133 -27.125 -6.715 1 94.88 41 ASP B CA 1
ATOM 1604 C C . ASP B 1 41 ? -11.758 -26.516 -6.426 1 94.88 41 ASP B C 1
ATOM 1606 O O . ASP B 1 41 ? -11.172 -26.781 -5.371 1 94.88 41 ASP B O 1
ATOM 1610 N N . ILE B 1 42 ? -11.203 -25.75 -7.348 1 94.81 42 ILE B N 1
ATOM 1611 C CA . ILE B 1 42 ? -9.969 -25.016 -7.105 1 94.81 42 ILE B CA 1
ATOM 1612 C C . ILE B 1 42 ? -10.266 -23.719 -6.355 1 94.81 42 ILE B C 1
ATOM 1614 O O . ILE B 1 42 ? -10.859 -22.797 -6.918 1 94.81 42 ILE B O 1
ATOM 1618 N N . SER B 1 43 ? -9.836 -23.672 -5.168 1 94.06 43 SER B N 1
ATOM 1619 C CA . SER B 1 43 ? -10.078 -22.516 -4.305 1 94.06 43 SER B CA 1
ATOM 1620 C C . SER B 1 43 ? -9.055 -21.422 -4.562 1 94.06 43 SER B C 1
ATOM 1622 O O . SER B 1 43 ? -8.008 -21.656 -5.156 1 94.06 43 SER B O 1
ATOM 1624 N N . THR B 1 44 ? -9.414 -20.219 -4.129 1 95.5 44 THR B N 1
ATOM 1625 C CA . THR B 1 44 ? -8.414 -19.172 -4.098 1 95.5 44 THR B CA 1
ATOM 1626 C C . THR B 1 44 ? -7.273 -19.531 -3.146 1 95.5 44 THR B C 1
ATOM 1628 O O . THR B 1 44 ? -7.477 -20.281 -2.186 1 95.5 44 THR B O 1
ATOM 1631 N N . GLY B 1 45 ? -6.141 -19.062 -3.422 1 95.25 45 GLY B N 1
ATOM 1632 C CA . GLY B 1 45 ? -4.973 -19.344 -2.602 1 95.25 45 GLY B CA 1
ATOM 1633 C C . GLY B 1 45 ? -3.682 -19.391 -3.396 1 95.25 45 GLY B C 1
ATOM 1634 O O . GLY B 1 45 ? -3.633 -18.938 -4.539 1 95.25 45 GLY B O 1
ATOM 1635 N N . ILE B 1 46 ? -2.596 -19.812 -2.682 1 96.75 46 ILE B N 1
ATOM 1636 C CA . ILE B 1 46 ? -1.267 -19.938 -3.27 1 96.75 46 ILE B CA 1
ATOM 1637 C C . ILE B 1 46 ? -0.979 -21.406 -3.604 1 96.75 46 ILE B C 1
ATOM 1639 O O . ILE B 1 46 ? -1.232 -22.297 -2.787 1 96.75 46 ILE B O 1
ATOM 1643 N N . TYR B 1 47 ? -0.559 -21.594 -4.77 1 97.88 47 TYR B N 1
ATOM 1644 C CA . TYR B 1 47 ? -0.245 -22.922 -5.277 1 97.88 47 TYR B CA 1
ATOM 1645 C C . TYR B 1 47 ? 1.211 -23 -5.719 1 97.88 47 TYR B C 1
ATOM 1647 O O . TYR B 1 47 ? 1.877 -21.984 -5.883 1 97.88 47 TYR B O 1
ATOM 1655 N N . TYR B 1 48 ? 1.689 -24.25 -5.852 1 98.25 48 TYR B N 1
ATOM 1656 C CA . TYR B 1 48 ? 3.012 -24.484 -6.422 1 98.25 48 TYR B CA 1
ATOM 1657 C C . TYR B 1 48 ? 2.941 -25.469 -7.586 1 98.25 48 TYR B C 1
ATOM 1659 O O . TYR B 1 48 ? 1.962 -26.203 -7.727 1 98.25 48 TYR B O 1
ATOM 1667 N N . GLY B 1 49 ? 3.986 -25.422 -8.461 1 98.69 49 GLY B N 1
ATOM 1668 C CA . GLY B 1 49 ? 4.039 -26.328 -9.602 1 98.69 49 GLY B CA 1
ATOM 1669 C C . GLY B 1 49 ? 5.195 -26.031 -10.539 1 98.69 49 GLY B C 1
ATOM 1670 O O . GLY B 1 49 ? 6.277 -25.641 -10.094 1 98.69 49 GLY B O 1
ATOM 1671 N N . TRP B 1 50 ? 4.934 -26.453 -11.812 1 98.69 50 TRP B N 1
ATOM 1672 C CA . TRP B 1 50 ? 5.926 -26.297 -12.867 1 98.69 50 TRP B CA 1
ATOM 1673 C C . TRP B 1 50 ? 5.438 -25.312 -13.93 1 98.69 50 TRP B C 1
ATOM 1675 O O . TRP B 1 50 ? 4.242 -25.25 -14.227 1 98.69 50 TRP B O 1
ATOM 1685 N N . ALA B 1 51 ? 6.363 -24.609 -14.5 1 98.5 51 ALA B N 1
ATOM 1686 C CA . ALA B 1 51 ? 6.027 -23.625 -15.531 1 98.5 51 ALA B CA 1
ATOM 1687 C C . ALA B 1 51 ? 7.055 -23.656 -16.656 1 98.5 51 ALA B C 1
ATOM 1689 O O . ALA B 1 51 ? 8.242 -23.875 -16.422 1 98.5 51 ALA B O 1
ATOM 1690 N N . CYS B 1 52 ? 6.594 -23.391 -17.859 1 97.81 52 CYS B N 1
ATOM 1691 C CA . CYS B 1 52 ? 7.41 -23.25 -19.062 1 97.81 52 CYS B CA 1
ATOM 1692 C C . CYS B 1 52 ? 6.945 -22.062 -19.891 1 97.81 52 CYS B C 1
ATOM 1694 O O . CYS B 1 52 ? 5.75 -21.938 -20.172 1 97.81 52 CYS B O 1
ATOM 1696 N N . VAL B 1 53 ? 7.844 -21.188 -20.219 1 96.25 53 VAL B N 1
ATOM 1697 C CA . VAL B 1 53 ? 7.543 -20.062 -21.078 1 96.25 53 VAL B CA 1
ATOM 1698 C C . VAL B 1 53 ? 7.984 -20.375 -22.516 1 96.25 53 VAL B C 1
ATOM 1700 O O . VAL B 1 53 ? 9.172 -20.594 -22.766 1 96.25 53 VAL B O 1
ATOM 1703 N N . GLY B 1 54 ? 7.059 -20.312 -23.391 1 93.69 54 GLY B N 1
ATOM 1704 C CA . GLY B 1 54 ? 7.375 -20.734 -24.75 1 93.69 54 GLY B CA 1
ATOM 1705 C C . GLY B 1 54 ? 7.91 -22.156 -24.828 1 93.69 54 GLY B C 1
ATOM 1706 O O . GLY B 1 54 ? 7.277 -23.078 -24.328 1 93.69 54 GLY B O 1
ATOM 1707 N N . SER B 1 55 ? 9.039 -22.297 -25.531 1 92 55 SER B N 1
ATOM 1708 C CA . SER B 1 55 ? 9.719 -23.578 -25.656 1 92 55 SER B CA 1
ATOM 1709 C C . SER B 1 55 ? 10.969 -23.625 -24.781 1 92 55 SER B C 1
ATOM 1711 O O . SER B 1 55 ? 11.93 -24.328 -25.109 1 92 55 SER B O 1
ATOM 1713 N N . GLY B 1 56 ? 10.93 -22.781 -23.75 1 93.12 56 GLY B N 1
ATOM 1714 C CA . GLY B 1 56 ? 12.102 -22.719 -22.891 1 93.12 56 GLY B CA 1
ATOM 1715 C C . GLY B 1 56 ? 12.172 -23.844 -21.875 1 93.12 56 GLY B C 1
ATOM 1716 O O . GLY B 1 56 ? 11.5 -24.875 -22.031 1 93.12 56 GLY B O 1
ATOM 1717 N N . ASP B 1 57 ? 13.008 -23.656 -20.875 1 95.69 57 ASP B N 1
ATOM 1718 C CA . ASP B 1 57 ? 13.18 -24.641 -19.812 1 95.69 57 ASP B CA 1
ATOM 1719 C C . ASP B 1 57 ? 11.961 -24.672 -18.891 1 95.69 57 ASP B C 1
ATOM 1721 O O . ASP B 1 57 ? 11.227 -23.688 -18.797 1 95.69 57 ASP B O 1
ATOM 1725 N N . ILE B 1 58 ? 11.805 -25.812 -18.312 1 97.5 58 ILE B N 1
ATOM 1726 C CA . ILE B 1 58 ? 10.773 -25.969 -17.281 1 97.5 58 ILE B CA 1
ATOM 1727 C C . ILE B 1 58 ? 11.328 -25.531 -15.93 1 97.5 58 ILE B C 1
ATOM 1729 O O . ILE B 1 58 ? 12.414 -25.969 -15.531 1 97.5 58 ILE B O 1
ATOM 1733 N N . HIS B 1 59 ? 10.625 -24.703 -15.227 1 97.75 59 HIS B N 1
ATOM 1734 C CA . HIS B 1 59 ? 11.062 -24.156 -13.945 1 97.75 59 HIS B CA 1
ATOM 1735 C C . HIS B 1 59 ? 10.008 -24.375 -12.867 1 97.75 59 HIS B C 1
ATOM 1737 O O . HIS B 1 59 ? 8.828 -24.547 -13.18 1 97.75 59 HIS B O 1
ATOM 1743 N N . LYS B 1 60 ? 10.438 -24.344 -11.625 1 98.31 60 LYS B N 1
ATOM 1744 C CA . LYS B 1 60 ? 9.508 -24.297 -10.492 1 98.31 60 LYS B CA 1
ATOM 1745 C C . LYS B 1 60 ? 8.75 -22.969 -10.477 1 98.31 60 LYS B C 1
ATOM 1747 O O . LYS B 1 60 ? 9.234 -21.953 -10.992 1 98.31 60 LYS B O 1
ATOM 1752 N N . MET B 1 61 ? 7.523 -23.016 -9.883 1 98.25 61 MET B N 1
ATOM 1753 C CA . MET B 1 61 ? 6.742 -21.781 -9.812 1 98.25 61 MET B CA 1
ATOM 1754 C C . MET B 1 61 ? 5.863 -21.766 -8.57 1 98.25 61 MET B C 1
ATOM 1756 O O . MET B 1 61 ? 5.633 -22.797 -7.953 1 98.25 61 MET B O 1
ATOM 1760 N N . VAL B 1 62 ? 5.48 -20.562 -8.156 1 97.69 62 VAL B N 1
ATOM 1761 C CA . VAL B 1 62 ? 4.34 -20.344 -7.277 1 97.69 62 VAL B CA 1
ATOM 1762 C C . VAL B 1 62 ? 3.268 -19.547 -8.016 1 97.69 62 VAL B C 1
ATOM 1764 O O . VAL B 1 62 ? 3.576 -18.766 -8.93 1 97.69 62 VAL B O 1
ATOM 1767 N N . MET B 1 63 ? 1.967 -19.781 -7.613 1 97.25 63 MET B N 1
ATOM 1768 C CA . MET B 1 63 ? 0.833 -19.141 -8.281 1 97.25 63 MET B CA 1
ATOM 1769 C C . MET B 1 63 ? -0.197 -18.656 -7.262 1 97.25 63 MET B C 1
ATOM 1771 O O . MET B 1 63 ? -0.509 -19.375 -6.305 1 97.25 63 MET B O 1
ATOM 1775 N N . SER B 1 64 ? -0.589 -17.438 -7.539 1 95.19 64 SER B N 1
ATOM 1776 C CA . SER B 1 64 ? -1.692 -16.891 -6.75 1 95.19 64 SER B CA 1
ATOM 1777 C C . SER B 1 64 ? -3 -16.938 -7.535 1 95.19 64 SER B C 1
ATOM 1779 O O . SER B 1 64 ? -3.053 -16.469 -8.68 1 95.19 64 SER B O 1
ATOM 1781 N N . ILE B 1 65 ? -3.998 -17.609 -6.984 1 95.31 65 ILE B N 1
ATOM 1782 C CA . ILE B 1 65 ? -5.367 -17.547 -7.484 1 95.31 65 ILE B CA 1
ATOM 1783 C C . ILE B 1 65 ? -6.238 -16.766 -6.5 1 95.31 65 ILE B C 1
ATOM 1785 O O . ILE B 1 65 ? -6.312 -17.109 -5.32 1 95.31 65 ILE B O 1
ATOM 1789 N N . GLY B 1 66 ? -6.852 -15.711 -7 1 93.31 66 GLY B N 1
ATOM 1790 C CA . GLY B 1 66 ? -7.668 -14.875 -6.129 1 93.31 66 GLY B CA 1
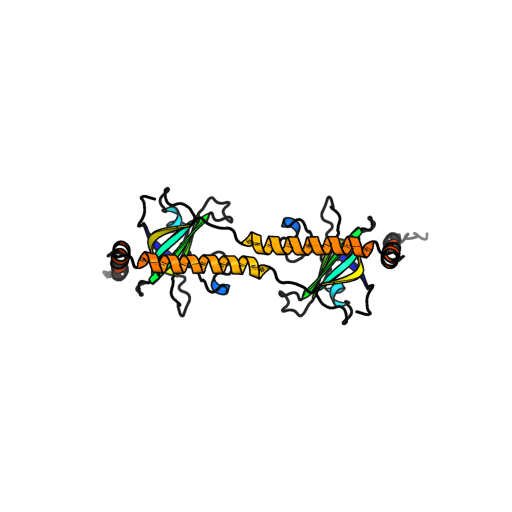ATOM 1791 C C . GLY B 1 66 ? -8.758 -14.133 -6.875 1 93.31 66 GLY B C 1
ATOM 1792 O O . GLY B 1 66 ? -8.703 -13.984 -8.094 1 93.31 66 GLY B O 1
ATOM 1793 N N . TRP B 1 67 ? -9.695 -13.711 -6.047 1 89.19 67 TRP B N 1
ATOM 1794 C CA . TRP B 1 67 ? -10.75 -12.875 -6.609 1 89.19 67 TRP B CA 1
ATOM 1795 C C . TRP B 1 67 ? -10.227 -11.484 -6.949 1 89.19 67 TRP B C 1
ATOM 1797 O O . TRP B 1 67 ? -9.43 -10.914 -6.203 1 89.19 67 TRP B O 1
ATOM 1807 N N . ASN B 1 68 ? -10.609 -11.008 -8.031 1 79.69 68 ASN B N 1
ATOM 1808 C CA . ASN B 1 68 ? -10.195 -9.68 -8.477 1 79.69 68 ASN B CA 1
ATOM 1809 C C . ASN B 1 68 ? -11.156 -8.602 -7.977 1 79.69 68 ASN B C 1
ATOM 1811 O O . ASN B 1 68 ? -12.297 -8.516 -8.438 1 79.69 68 ASN B O 1
ATOM 1815 N N . PRO B 1 69 ? -10.648 -7.785 -7.125 1 72.12 69 PRO B N 1
ATOM 1816 C CA . PRO B 1 69 ? -11.555 -6.77 -6.594 1 72.12 69 PRO B CA 1
ATOM 1817 C C . PRO B 1 69 ? -12.07 -5.812 -7.668 1 72.12 69 PRO B C 1
ATOM 1819 O O . PRO B 1 69 ? -13.164 -5.258 -7.539 1 72.12 69 PRO B O 1
ATOM 1822 N N . TYR B 1 70 ? -11.242 -5.613 -8.703 1 68.06 70 TYR B N 1
ATOM 1823 C CA . TYR B 1 70 ? -11.648 -4.754 -9.812 1 68.06 70 TYR B CA 1
ATOM 1824 C C . TYR B 1 70 ? -12.953 -5.242 -10.43 1 68.06 70 TYR B C 1
ATOM 1826 O O . TYR B 1 70 ? -13.758 -4.438 -10.906 1 68.06 70 TYR B O 1
ATOM 1834 N N . TYR B 1 71 ? -13.18 -6.391 -10.445 1 72 71 TYR B N 1
ATOM 1835 C CA . TYR B 1 71 ? -14.383 -6.984 -11.008 1 72 71 TYR B CA 1
ATOM 1836 C C . TYR B 1 71 ? -15.375 -7.375 -9.914 1 72 71 TYR B C 1
ATOM 1838 O O . TYR B 1 71 ? -16.172 -8.289 -10.094 1 72 71 TYR B O 1
ATOM 1846 N N . LYS B 1 72 ? -15.32 -6.766 -8.797 1 77.25 72 LYS B N 1
ATOM 1847 C CA . LYS B 1 72 ? -16.219 -6.984 -7.66 1 77.25 72 LYS B CA 1
ATOM 1848 C C . LYS B 1 72 ? -16.234 -8.453 -7.25 1 77.25 72 LYS B C 1
ATOM 1850 O O . LYS B 1 72 ? -17.281 -9.016 -6.957 1 77.25 72 LYS B O 1
ATOM 1855 N N . ASN B 1 73 ? -15.172 -9.016 -7.512 1 75.19 73 ASN B N 1
ATOM 1856 C CA . ASN B 1 73 ? -14.938 -10.391 -7.078 1 75.19 73 ASN B CA 1
ATOM 1857 C C . ASN B 1 73 ? -15.828 -11.375 -7.828 1 75.19 73 ASN B C 1
ATOM 1859 O O . ASN B 1 73 ? -16.312 -12.344 -7.242 1 75.19 73 ASN B O 1
ATOM 1863 N N . THR B 1 74 ? -16.062 -11.094 -9.023 1 80.31 74 THR B N 1
ATOM 1864 C CA . THR B 1 74 ? -16.828 -12.031 -9.844 1 80.31 74 THR B CA 1
ATOM 1865 C C . THR B 1 74 ? -15.906 -12.836 -10.742 1 80.31 74 THR B C 1
ATOM 1867 O O . THR B 1 74 ? -16.328 -13.836 -11.344 1 80.31 74 THR B O 1
ATOM 1870 N N . LYS B 1 75 ? -14.719 -12.328 -10.766 1 86.56 75 LYS B N 1
ATOM 1871 C CA . LYS B 1 75 ? -13.727 -13.031 -11.578 1 86.56 75 LYS B CA 1
ATOM 1872 C C . LYS B 1 75 ? -12.445 -13.289 -10.789 1 86.56 75 LYS B C 1
ATOM 1874 O O . LYS B 1 75 ? -12 -12.422 -10.031 1 86.56 75 LYS B O 1
ATOM 1879 N N . LYS B 1 76 ? -11.93 -14.461 -11.008 1 92.06 76 LYS B N 1
ATOM 1880 C CA . LYS B 1 76 ? -10.648 -14.781 -10.398 1 92.06 76 LYS B CA 1
ATOM 1881 C C . LYS B 1 76 ? -9.484 -14.352 -11.289 1 92.06 76 LYS B C 1
ATOM 1883 O O . LYS B 1 76 ? -9.672 -14.102 -12.484 1 92.06 76 LYS B O 1
ATOM 1888 N N . SER B 1 77 ? -8.391 -14.086 -10.672 1 92.88 77 SER B N 1
ATOM 1889 C CA . SER B 1 77 ? -7.125 -13.914 -11.375 1 92.88 77 SER B CA 1
ATOM 1890 C C . SER B 1 77 ? -6.172 -15.07 -11.078 1 92.88 77 SER B C 1
ATOM 1892 O O . SER B 1 77 ? -6.281 -15.719 -10.031 1 92.88 77 SER B O 1
ATOM 1894 N N . MET B 1 78 ? -5.391 -15.43 -12.078 1 95.19 78 MET B N 1
ATOM 1895 C CA . MET B 1 78 ? -4.297 -16.391 -11.953 1 95.19 78 MET B CA 1
ATOM 1896 C C . MET B 1 78 ? -2.955 -15.727 -12.25 1 95.19 78 MET B C 1
ATOM 1898 O O . MET B 1 78 ? -2.65 -15.414 -13.398 1 95.19 78 MET B O 1
ATOM 1902 N N . GLU B 1 79 ? -2.133 -15.516 -11.164 1 94.56 79 GLU B N 1
ATOM 1903 C CA . GLU B 1 79 ? -0.839 -14.852 -11.266 1 94.56 79 GLU B CA 1
ATOM 1904 C C . GLU B 1 79 ? 0.304 -15.805 -10.93 1 94.56 79 GLU B C 1
ATOM 1906 O O . GLU B 1 79 ? 0.37 -16.328 -9.82 1 94.56 79 GLU B O 1
ATOM 1911 N N . THR B 1 80 ? 1.264 -15.945 -11.828 1 96.62 80 THR B N 1
ATOM 1912 C CA . THR B 1 80 ? 2.334 -16.922 -11.68 1 96.62 80 THR B CA 1
ATOM 1913 C C . THR B 1 80 ? 3.684 -16.234 -11.508 1 96.62 80 THR B C 1
ATOM 1915 O O . THR B 1 80 ? 4.012 -15.312 -12.258 1 96.62 80 THR B O 1
ATOM 1918 N N . HIS B 1 81 ? 4.363 -16.641 -10.516 1 95.31 81 HIS B N 1
ATOM 1919 C CA . HIS B 1 81 ? 5.773 -16.281 -10.398 1 95.31 81 HIS B CA 1
ATOM 1920 C C . HIS B 1 81 ? 6.668 -17.469 -10.75 1 95.31 81 HIS B C 1
ATOM 1922 O O . HIS B 1 81 ? 6.711 -18.453 -10.008 1 95.31 81 HIS B O 1
ATOM 1928 N N . VAL B 1 82 ? 7.344 -17.375 -11.891 1 96.31 82 VAL B N 1
ATOM 1929 C CA . VAL B 1 82 ? 8.305 -18.406 -12.289 1 96.31 82 VAL B CA 1
ATOM 1930 C C . VAL B 1 82 ? 9.609 -18.219 -11.523 1 96.31 82 VAL B C 1
ATOM 1932 O O . VAL B 1 82 ? 10.203 -17.125 -11.555 1 96.31 82 VAL B O 1
ATOM 1935 N N . ILE B 1 83 ? 9.984 -19.25 -10.836 1 94.62 83 ILE B N 1
ATOM 1936 C CA . ILE B 1 83 ? 11.164 -19.172 -9.977 1 94.62 83 ILE B CA 1
ATOM 1937 C C . ILE B 1 83 ? 12.43 -19.25 -10.828 1 94.62 83 ILE B C 1
ATOM 1939 O O . ILE B 1 83 ? 13.141 -20.25 -10.789 1 94.62 83 ILE B O 1
ATOM 1943 N N . HIS B 1 84 ? 12.633 -18.219 -11.547 1 92.19 84 HIS B N 1
ATOM 1944 C CA . HIS B 1 84 ? 13.742 -18.031 -12.469 1 92.19 84 HIS B CA 1
ATOM 1945 C C . HIS B 1 84 ? 13.891 -16.562 -12.852 1 92.19 84 HIS B C 1
ATOM 1947 O O . HIS B 1 84 ? 12.891 -15.836 -12.969 1 92.19 84 HIS B O 1
ATOM 1953 N N . THR B 1 85 ? 15.078 -16.125 -13.039 1 87.69 85 THR B N 1
ATOM 1954 C CA . THR B 1 85 ? 15.32 -14.758 -13.5 1 87.69 85 THR B CA 1
ATOM 1955 C C . THR B 1 85 ? 15.398 -14.711 -15.023 1 87.69 85 THR B C 1
ATOM 1957 O O . THR B 1 85 ? 16.266 -15.352 -15.625 1 87.69 85 THR B O 1
ATOM 1960 N N . PHE B 1 86 ? 14.508 -14.008 -15.594 1 89.88 86 PHE B N 1
ATOM 1961 C CA . PHE B 1 86 ? 14.5 -13.828 -17.047 1 89.88 86 PHE B CA 1
ATOM 1962 C C . PHE B 1 86 ? 15.172 -12.523 -17.438 1 89.88 86 PHE B C 1
ATOM 1964 O O . PHE B 1 86 ? 15.047 -11.516 -16.734 1 89.88 86 PHE B O 1
ATOM 1971 N N . LYS B 1 87 ? 15.805 -12.5 -18.516 1 84.69 87 LYS B N 1
ATOM 1972 C CA . LYS B 1 87 ? 16.5 -11.305 -18.984 1 84.69 87 LYS B CA 1
ATOM 1973 C C . LYS B 1 87 ? 15.5 -10.258 -19.484 1 84.69 87 LYS B C 1
ATOM 1975 O O . LYS B 1 87 ? 15.742 -9.055 -19.359 1 84.69 87 LYS B O 1
ATOM 1980 N N . GLU B 1 88 ? 14.367 -10.719 -20.062 1 87.75 88 GLU B N 1
ATOM 1981 C CA . GLU B 1 88 ? 13.352 -9.828 -20.609 1 87.75 88 GLU B CA 1
ATOM 1982 C C . GLU B 1 88 ? 11.945 -10.281 -20.203 1 87.75 88 GLU B C 1
ATOM 1984 O O . GLU B 1 88 ? 11.75 -11.43 -19.812 1 87.75 88 GLU B O 1
ATOM 1989 N N . ASP B 1 89 ? 11.062 -9.273 -20.312 1 87.62 89 ASP B N 1
ATOM 1990 C CA . ASP B 1 89 ? 9.664 -9.633 -20.141 1 87.62 89 ASP B CA 1
ATOM 1991 C C . ASP B 1 89 ? 9.195 -10.578 -21.25 1 87.62 89 ASP B C 1
ATOM 1993 O O . ASP B 1 89 ? 9.828 -10.672 -22.297 1 87.62 89 ASP B O 1
ATOM 1997 N N . PHE B 1 90 ? 8.133 -11.328 -21.016 1 93.25 90 PHE B N 1
ATOM 1998 C CA . PHE B 1 90 ? 7.664 -12.289 -22 1 93.25 90 PHE B CA 1
ATOM 1999 C C . PHE B 1 90 ? 6.156 -12.172 -22.188 1 93.25 90 PHE B C 1
ATOM 2001 O O . PHE B 1 90 ? 5.457 -13.18 -22.297 1 93.25 90 PHE B O 1
ATOM 2008 N N . TYR B 1 91 ? 5.613 -10.93 -22.125 1 92.5 91 TYR B N 1
ATOM 2009 C CA . TYR B 1 91 ? 4.215 -10.711 -22.469 1 92.5 91 TYR B CA 1
ATOM 2010 C C . TYR B 1 91 ? 3.9 -11.242 -23.859 1 92.5 91 TYR B C 1
ATOM 2012 O O . TYR B 1 91 ? 4.695 -11.078 -24.797 1 92.5 91 TYR B O 1
ATOM 2020 N N . GLY B 1 92 ? 2.809 -11.82 -24 1 94.19 92 GLY B N 1
ATOM 2021 C CA . GLY B 1 92 ? 2.404 -12.344 -25.297 1 94.19 92 GLY B CA 1
ATOM 2022 C C . GLY B 1 92 ? 2.898 -13.758 -25.547 1 94.19 92 GLY B C 1
ATOM 2023 O O . GLY B 1 92 ? 2.4 -14.445 -26.438 1 94.19 92 GLY B O 1
ATOM 2024 N N . GLN B 1 93 ? 3.877 -14.195 -24.828 1 95.31 93 GLN B N 1
ATOM 2025 C CA . GLN B 1 93 ? 4.34 -15.57 -24.953 1 95.31 93 GLN B CA 1
ATOM 2026 C C . GLN B 1 93 ? 3.367 -16.547 -24.281 1 95.31 93 GLN B C 1
ATOM 2028 O O . GLN B 1 93 ? 2.566 -16.141 -23.438 1 95.31 93 GLN B O 1
ATOM 2033 N N . ILE B 1 94 ? 3.531 -17.797 -24.719 1 97.06 94 ILE B N 1
ATOM 2034 C CA . ILE B 1 94 ? 2.695 -18.828 -24.141 1 97.06 94 ILE B CA 1
ATOM 2035 C C . ILE B 1 94 ? 3.328 -19.328 -22.844 1 97.06 94 ILE B C 1
ATOM 2037 O O . ILE B 1 94 ? 4.508 -19.688 -22.812 1 97.06 94 ILE B O 1
ATOM 2041 N N . LEU B 1 95 ? 2.553 -19.25 -21.766 1 97.88 95 LEU B N 1
ATOM 2042 C CA . LEU B 1 95 ? 2.928 -19.828 -20.484 1 97.88 95 LEU B CA 1
ATOM 2043 C C . LEU B 1 95 ? 2.184 -21.141 -20.25 1 97.88 95 LEU B C 1
ATOM 2045 O O . LEU B 1 95 ? 0.956 -21.188 -20.359 1 97.88 95 LEU B O 1
ATOM 2049 N N . SER B 1 96 ? 2.928 -22.234 -20.109 1 98.12 96 SER B N 1
ATOM 2050 C CA . SER B 1 96 ? 2.387 -23.531 -19.734 1 98.12 96 SER B CA 1
ATOM 2051 C C . SER B 1 96 ? 2.674 -23.859 -18.266 1 98.12 96 SER B C 1
ATOM 2053 O O . SER B 1 96 ? 3.816 -23.75 -17.812 1 98.12 96 SER B O 1
ATOM 2055 N N . VAL B 1 97 ? 1.578 -24.219 -17.547 1 98.56 97 VAL B N 1
ATOM 2056 C CA . VAL B 1 97 ? 1.792 -24.484 -16.141 1 98.56 97 VAL B CA 1
ATOM 2057 C C . VAL B 1 97 ? 1.125 -25.812 -15.758 1 98.56 97 VAL B C 1
ATOM 2059 O O . VAL B 1 97 ? 0.091 -26.172 -16.328 1 98.56 97 VAL B O 1
ATOM 2062 N N . VAL B 1 98 ? 1.745 -26.516 -14.844 1 98.44 98 VAL B N 1
ATOM 2063 C CA . VAL B 1 98 ? 1.137 -27.625 -14.117 1 98.44 98 VAL B CA 1
ATOM 2064 C C . VAL B 1 98 ? 1.036 -27.281 -12.633 1 98.44 98 VAL B C 1
ATOM 2066 O O . VAL B 1 98 ? 2.047 -27.234 -11.93 1 98.44 98 VAL B O 1
ATOM 2069 N N . MET B 1 99 ? -0.175 -27.016 -12.195 1 98.31 99 MET B N 1
ATOM 2070 C CA . MET B 1 99 ? -0.426 -26.797 -10.773 1 98.31 99 MET B CA 1
ATOM 2071 C C . MET B 1 99 ? -0.44 -28.109 -10.008 1 98.31 99 MET B C 1
ATOM 2073 O O . MET B 1 99 ? -1.296 -28.969 -10.25 1 98.31 99 MET B O 1
ATOM 2077 N N . VAL B 1 100 ? 0.428 -28.188 -9.078 1 98.31 100 VAL B N 1
ATOM 2078 C CA . VAL B 1 100 ? 0.669 -29.5 -8.469 1 98.31 100 VAL B CA 1
ATOM 2079 C C . VAL B 1 100 ? 0.01 -29.547 -7.09 1 98.31 100 VAL B C 1
ATOM 2081 O O . VAL B 1 100 ? -0.622 -30.547 -6.738 1 98.31 100 VAL B O 1
ATOM 2084 N N . GLY B 1 101 ? 0.204 -28.484 -6.32 1 97.44 101 GLY B N 1
ATOM 2085 C CA . GLY B 1 101 ? -0.325 -28.547 -4.969 1 97.44 101 GLY B CA 1
ATOM 2086 C C . GLY B 1 101 ? -0.656 -27.188 -4.395 1 97.44 101 GLY B C 1
ATOM 2087 O O . GLY B 1 101 ? -0.374 -26.156 -5.016 1 97.44 101 GLY B O 1
ATOM 2088 N N . TYR B 1 102 ? -1.301 -27.156 -3.25 1 97.25 102 TYR B N 1
ATOM 2089 C CA . TYR B 1 102 ? -1.787 -26 -2.512 1 97.25 102 TYR B CA 1
ATOM 2090 C C . TYR B 1 102 ? -0.864 -25.672 -1.344 1 97.25 102 TYR B C 1
ATOM 2092 O O . TYR B 1 102 ? -0.394 -26.578 -0.643 1 97.25 102 TYR B O 1
ATOM 2100 N N . ILE B 1 103 ? -0.582 -24.422 -1.193 1 95.25 103 ILE B N 1
ATOM 2101 C CA . ILE B 1 103 ? 0.329 -24.031 -0.119 1 95.25 103 ILE B CA 1
ATOM 2102 C C . ILE B 1 103 ? -0.464 -23.438 1.039 1 95.25 103 ILE B C 1
ATOM 2104 O O . ILE B 1 103 ? -0.345 -23.891 2.182 1 95.25 103 ILE B O 1
ATOM 2108 N N . ARG B 1 104 ? -1.31 -22.375 0.766 1 93.44 104 ARG B N 1
ATOM 2109 C CA . ARG B 1 104 ? -2.025 -21.641 1.807 1 93.44 104 ARG B CA 1
ATOM 2110 C C . ARG B 1 104 ? -3.148 -20.797 1.212 1 93.44 104 ARG B C 1
ATOM 2112 O O . ARG B 1 104 ? -3.168 -20.547 0.006 1 93.44 104 ARG B O 1
ATOM 2119 N N . PRO B 1 105 ? -4.051 -20.281 2.113 1 92.38 105 PRO B N 1
ATOM 2120 C CA . PRO B 1 105 ? -5.027 -19.297 1.637 1 92.38 105 PRO B CA 1
ATOM 2121 C C . PRO B 1 105 ? -4.398 -17.938 1.357 1 92.38 105 PRO B C 1
ATOM 2123 O O . PRO B 1 105 ? -3.283 -17.656 1.805 1 92.38 105 PRO B O 1
ATOM 2126 N N . GLU B 1 106 ? -5.094 -17.078 0.57 1 88.19 106 GLU B N 1
ATOM 2127 C CA . GLU B 1 106 ? -4.676 -15.695 0.362 1 88.19 106 GLU B CA 1
ATOM 2128 C C . GLU B 1 106 ? -4.625 -14.93 1.681 1 88.19 106 GLU B C 1
ATOM 2130 O O . GLU B 1 106 ? -5.426 -15.18 2.582 1 88.19 106 GLU B O 1
ATOM 2135 N N . ARG B 1 107 ? -3.584 -14.086 1.738 1 77.62 107 ARG B N 1
ATOM 2136 C CA . ARG B 1 107 ? -3.479 -13.188 2.887 1 77.62 107 ARG B CA 1
ATOM 2137 C C . ARG B 1 107 ? -3.408 -11.734 2.441 1 77.62 107 ARG B C 1
ATOM 2139 O O . ARG B 1 107 ? -2.82 -11.422 1.402 1 77.62 107 ARG B O 1
ATOM 2146 N N . SER B 1 108 ? -4.094 -10.875 3.174 1 71.38 108 SER B N 1
ATOM 2147 C CA . SER B 1 108 ? -4.004 -9.438 2.941 1 71.38 108 SER B CA 1
ATOM 2148 C C . SER B 1 108 ? -2.91 -8.805 3.797 1 71.38 108 SER B C 1
ATOM 2150 O O . SER B 1 108 ? -2.84 -9.047 5.004 1 71.38 108 SER B O 1
ATOM 2152 N N . TYR B 1 109 ? -1.917 -8.203 3.254 1 65.56 109 TYR B N 1
ATOM 2153 C CA . TYR B 1 109 ? -0.794 -7.609 3.975 1 65.56 109 TYR B CA 1
ATOM 2154 C C . TYR B 1 109 ? -0.94 -6.094 4.066 1 65.56 109 TYR B C 1
ATOM 2156 O O . TYR B 1 109 ? -0.15 -5.43 4.738 1 65.56 109 TYR B O 1
ATOM 2164 N N . ASP B 1 110 ? -1.758 -5.449 3.213 1 62.34 110 ASP B N 1
ATOM 2165 C CA . ASP B 1 110 ? -1.971 -4.004 3.236 1 62.34 110 ASP B CA 1
ATOM 2166 C C . ASP B 1 110 ? -2.254 -3.516 4.656 1 62.34 110 ASP B C 1
ATOM 2168 O O . ASP B 1 110 ? -1.908 -2.387 5.008 1 62.34 110 ASP B O 1
ATOM 2172 N N . SER B 1 111 ? -2.672 -4.449 5.418 1 62.59 111 SER B N 1
ATOM 2173 C CA . SER B 1 111 ? -3.195 -4.02 6.711 1 62.59 111 SER B CA 1
ATOM 2174 C C . SER B 1 111 ? -2.066 -3.654 7.668 1 62.59 111 SER B C 1
ATOM 2176 O O . SER B 1 111 ? -2.223 -2.768 8.508 1 62.59 111 SER B O 1
ATOM 2178 N N . LEU B 1 112 ? -0.893 -4.176 7.398 1 63.22 112 LEU B N 1
ATOM 2179 C CA . LEU B 1 112 ? 0.16 -3.932 8.375 1 63.22 112 LEU B CA 1
ATOM 2180 C C . LEU B 1 112 ? 0.701 -2.512 8.258 1 63.22 112 LEU B C 1
ATOM 2182 O O . LEU B 1 112 ? 0.84 -1.808 9.258 1 63.22 112 LEU B O 1
ATOM 2186 N N . GLY B 1 113 ? 1.07 -2.207 7.055 1 69.69 113 GLY B N 1
ATOM 2187 C CA . GLY B 1 113 ? 1.505 -0.835 6.84 1 69.69 113 GLY B CA 1
ATOM 2188 C C . GLY B 1 113 ? 0.443 0.188 7.199 1 69.69 113 GLY B C 1
ATOM 2189 O O . GLY B 1 113 ? 0.736 1.193 7.848 1 69.69 113 GLY B O 1
ATOM 2190 N N . LYS B 1 114 ? -0.721 -0.136 6.816 1 72.19 114 LYS B N 1
ATOM 2191 C CA . LYS B 1 114 ? -1.846 0.746 7.113 1 72.19 114 LYS B CA 1
ATOM 2192 C C . LYS B 1 114 ? -2.055 0.886 8.617 1 72.19 114 LYS B C 1
ATOM 2194 O O . LYS B 1 114 ? -2.256 1.992 9.125 1 72.19 114 LYS B O 1
ATOM 2199 N N . ASN B 1 115 ? -1.94 -0.246 9.258 1 75.56 115 ASN B N 1
ATOM 2200 C CA . ASN B 1 115 ? -2.143 -0.223 10.703 1 75.56 115 ASN B CA 1
ATOM 2201 C C . ASN B 1 115 ? -1.049 0.571 11.414 1 75.56 115 ASN B C 1
ATOM 2203 O O . ASN B 1 115 ? -1.321 1.289 12.375 1 75.56 115 ASN B O 1
ATOM 2207 N N . ALA B 1 116 ? 0.188 0.372 10.922 1 77.69 116 ALA B N 1
ATOM 2208 C CA . ALA B 1 116 ? 1.294 1.125 11.508 1 77.69 116 ALA B CA 1
ATOM 2209 C C . ALA B 1 116 ? 1.127 2.623 11.266 1 77.69 116 ALA B C 1
ATOM 2211 O O . ALA B 1 116 ? 1.398 3.436 12.148 1 77.69 116 ALA B O 1
ATOM 2212 N N . LEU B 1 117 ? 0.683 2.941 10.102 1 80.44 117 LEU B N 1
ATOM 2213 C CA . LEU B 1 117 ? 0.418 4.336 9.766 1 80.44 117 LEU B CA 1
ATOM 2214 C C . LEU B 1 117 ? -0.683 4.91 10.656 1 80.44 117 LEU B C 1
ATOM 2216 O O . LEU B 1 117 ? -0.528 5.996 11.219 1 80.44 117 LEU B O 1
ATOM 2220 N N . ILE B 1 118 ? -1.746 4.238 10.828 1 80.19 118 ILE B N 1
ATOM 2221 C CA . ILE B 1 118 ? -2.871 4.68 11.641 1 80.19 118 ILE B CA 1
ATOM 2222 C C . ILE B 1 118 ? -2.422 4.852 13.094 1 80.19 118 ILE B C 1
ATOM 2224 O O . ILE B 1 118 ? -2.762 5.844 13.742 1 80.19 118 ILE B O 1
ATOM 2228 N N . ALA B 1 119 ? -1.656 3.875 13.523 1 82 119 ALA B N 1
ATOM 2229 C CA . ALA B 1 119 ? -1.147 3.967 14.891 1 82 119 ALA B CA 1
ATOM 2230 C C . ALA B 1 119 ? -0.274 5.203 15.07 1 82 119 ALA B C 1
ATOM 2232 O O . ALA B 1 119 ? -0.366 5.895 16.078 1 82 119 ALA B O 1
ATOM 2233 N N . ALA B 1 120 ? 0.605 5.523 14.156 1 84.75 120 ALA B N 1
ATOM 2234 C CA . ALA B 1 120 ? 1.48 6.691 14.227 1 84.75 120 ALA B CA 1
ATOM 2235 C C . ALA B 1 120 ? 0.669 7.984 14.25 1 84.75 120 ALA B C 1
ATOM 2237 O O . ALA B 1 120 ? 0.945 8.883 15.039 1 84.75 120 ALA B O 1
ATOM 2238 N N . ILE B 1 121 ? -0.337 8.055 13.391 1 85.12 121 ILE B N 1
ATOM 2239 C CA . ILE B 1 121 ? -1.161 9.25 13.312 1 85.12 121 ILE B CA 1
ATOM 2240 C C . ILE B 1 121 ? -1.93 9.445 14.617 1 85.12 121 ILE B C 1
ATOM 2242 O O . ILE B 1 121 ? -2.039 10.562 15.125 1 85.12 121 ILE B O 1
ATOM 2246 N N . ASN B 1 122 ? -2.471 8.344 15.156 1 87.25 122 ASN B N 1
ATOM 2247 C CA . ASN B 1 122 ? -3.17 8.445 16.422 1 87.25 122 ASN B CA 1
ATOM 2248 C C . ASN B 1 122 ? -2.238 8.922 17.547 1 87.25 122 ASN B C 1
ATOM 2250 O O . ASN B 1 122 ? -2.643 9.711 18.406 1 87.25 122 ASN B O 1
ATOM 2254 N N . HIS B 1 123 ? -1.052 8.445 17.531 1 88.56 123 HIS B N 1
ATOM 2255 C CA . HIS B 1 123 ? -0.068 8.938 18.484 1 88.56 123 HIS B CA 1
ATOM 2256 C C . HIS B 1 123 ? 0.184 10.43 18.297 1 88.56 123 HIS B C 1
ATOM 2258 O O . HIS B 1 123 ? 0.263 11.18 19.266 1 88.56 123 HIS B O 1
ATOM 2264 N N . ASP B 1 124 ? 0.377 10.867 17.031 1 93.44 124 ASP B N 1
ATOM 2265 C CA . ASP B 1 124 ? 0.557 12.281 16.734 1 93.44 124 ASP B CA 1
ATOM 2266 C C . ASP B 1 124 ? -0.597 13.117 17.297 1 93.44 124 ASP B C 1
ATOM 2268 O O . ASP B 1 124 ? -0.38 14.188 17.859 1 93.44 124 ASP B O 1
ATOM 2272 N N . ILE B 1 125 ? -1.835 12.586 17.109 1 92.25 125 ILE B N 1
ATOM 2273 C CA . ILE B 1 125 ? -3.039 13.266 17.562 1 92.25 125 ILE B CA 1
ATOM 2274 C C . ILE B 1 125 ? -3.01 13.414 19.078 1 92.25 125 ILE B C 1
ATOM 2276 O O . ILE B 1 125 ? -3.252 14.508 19.609 1 92.25 125 ILE B O 1
ATOM 2280 N N . GLU B 1 126 ? -2.672 12.383 19.734 1 91.69 126 GLU B N 1
ATOM 2281 C CA . GLU B 1 126 ? -2.615 12.438 21.188 1 91.69 126 GLU B CA 1
ATOM 2282 C C . GLU B 1 126 ? -1.538 13.406 21.672 1 91.69 126 GLU B C 1
ATOM 2284 O O . GLU B 1 126 ? -1.748 14.156 22.625 1 91.69 126 GLU B O 1
ATOM 2289 N N . GLU B 1 127 ? -0.385 13.375 21.062 1 92.38 127 GLU B N 1
ATOM 2290 C CA . GLU B 1 127 ? 0.68 14.32 21.406 1 92.38 127 GLU B CA 1
ATOM 2291 C C . GLU B 1 127 ? 0.236 15.758 21.172 1 92.38 127 GLU B C 1
ATOM 2293 O O . GLU B 1 127 ? 0.509 16.641 21.984 1 92.38 127 GLU B O 1
ATOM 2298 N N . ALA B 1 128 ? -0.393 16 20.047 1 96 128 ALA B N 1
ATOM 2299 C CA . ALA B 1 128 ? -0.909 17.328 19.734 1 96 128 ALA B CA 1
ATOM 2300 C C . ALA B 1 128 ? -1.883 17.812 20.812 1 96 128 ALA B C 1
ATOM 2302 O O . ALA B 1 128 ? -1.765 18.938 21.312 1 96 128 ALA B O 1
ATOM 2303 N N . LYS B 1 129 ? -2.865 16.938 21.172 1 95.62 129 LYS B N 1
ATOM 2304 C CA . LYS B 1 129 ? -3.867 17.266 22.172 1 95.62 129 LYS B CA 1
ATOM 2305 C C . LYS B 1 129 ? -3.213 17.641 23.5 1 95.62 129 LYS B C 1
ATOM 2307 O O . LYS B 1 129 ? -3.625 18.594 24.156 1 95.62 129 LYS B O 1
ATOM 2312 N N . ARG B 1 130 ? -2.225 16.922 23.844 1 93.25 130 ARG B N 1
ATOM 2313 C CA . ARG B 1 130 ? -1.527 17.156 25.109 1 93.25 130 ARG B CA 1
ATOM 2314 C C . ARG B 1 130 ? -0.754 18.469 25.047 1 93.25 130 ARG B C 1
ATOM 2316 O O . ARG B 1 130 ? -0.872 19.312 25.953 1 93.25 130 ARG B O 1
ATOM 2323 N N . ASN B 1 131 ? 0.045 18.688 24.016 1 95.69 131 ASN B N 1
ATOM 2324 C CA . ASN B 1 131 ? 0.908 19.844 23.906 1 95.69 131 ASN B CA 1
ATOM 2325 C C . ASN B 1 131 ? 0.095 21.141 23.781 1 95.69 131 ASN B C 1
ATOM 2327 O O . ASN B 1 131 ? 0.498 22.188 24.312 1 95.69 131 ASN B O 1
ATOM 2331 N N . LEU B 1 132 ? -1.036 21.016 23.125 1 97.62 132 LEU B N 1
ATOM 2332 C CA . LEU B 1 132 ? -1.812 22.219 22.844 1 97.62 132 LEU B CA 1
ATOM 2333 C C . LEU B 1 132 ? -2.611 22.641 24.062 1 97.62 132 LEU B C 1
ATOM 2335 O O . LEU B 1 132 ? -3.24 23.703 24.062 1 97.62 132 LEU B O 1
ATOM 2339 N N . GLU B 1 133 ? -2.555 21.859 25.156 1 96 133 GLU B N 1
ATOM 2340 C CA . GLU B 1 133 ? -3.164 22.266 26.422 1 96 133 GLU B CA 1
ATOM 2341 C C . GLU B 1 133 ? -2.244 23.188 27.219 1 96 133 GLU B C 1
ATOM 2343 O O . GLU B 1 133 ? -2.666 23.812 28.188 1 96 133 GLU B O 1
ATOM 2348 N N . LEU B 1 134 ? -0.968 23.312 26.844 1 94.62 134 LEU B N 1
ATOM 2349 C CA . LEU B 1 134 ? -0.052 24.234 27.516 1 94.62 134 LEU B CA 1
ATOM 2350 C C . LEU B 1 134 ? -0.514 25.672 27.359 1 94.62 134 LEU B C 1
ATOM 2352 O O . LEU B 1 134 ? -0.976 26.062 26.281 1 94.62 134 LEU B O 1
ATOM 2356 N N . PRO B 1 135 ? -0.36 26.484 28.391 1 96.81 135 PRO B N 1
ATOM 2357 C CA . PRO B 1 135 ? -0.865 27.859 28.375 1 96.81 135 PRO B CA 1
ATOM 2358 C C . PRO B 1 135 ? -0.308 28.672 27.203 1 96.81 135 PRO B C 1
ATOM 2360 O O . PRO B 1 135 ? -1.049 29.422 26.562 1 96.81 135 PRO B O 1
ATOM 2363 N N . GLU B 1 136 ? 1.003 28.562 26.953 1 96.12 136 GLU B N 1
ATOM 2364 C CA . GLU B 1 136 ? 1.628 29.328 25.875 1 96.12 136 GLU B CA 1
ATOM 2365 C C . GLU B 1 136 ? 1.055 28.938 24.516 1 96.12 136 GLU B C 1
ATOM 2367 O O . GLU B 1 136 ? 1.029 29.75 23.594 1 96.12 136 GLU B O 1
ATOM 2372 N N . HIS B 1 137 ? 0.563 27.75 24.422 1 97.19 137 HIS B N 1
ATOM 2373 C CA . HIS B 1 137 ? 0.003 27.297 23.141 1 97.19 137 HIS B CA 1
ATOM 2374 C C . HIS B 1 137 ? -1.479 27.641 23.047 1 97.19 137 HIS B C 1
ATOM 2376 O O . HIS B 1 137 ? -1.976 27.938 21.953 1 97.19 137 HIS B O 1
ATOM 2382 N N . LEU B 1 138 ? -2.242 27.562 24.094 1 97 138 LEU B N 1
ATOM 2383 C CA . LEU B 1 138 ? -3.645 27.969 24.141 1 97 138 LEU B CA 1
ATOM 2384 C C . LEU B 1 138 ? -3.805 29.422 23.75 1 97 138 LEU B C 1
ATOM 2386 O O . LEU B 1 138 ? -4.805 29.797 23.141 1 97 138 LEU B O 1
ATOM 2390 N N . LYS B 1 139 ? -2.863 30.266 24.125 1 97.31 139 LYS B N 1
ATOM 2391 C CA . LYS B 1 139 ? -2.902 31.672 23.766 1 97.31 139 LYS B CA 1
ATOM 2392 C C . LYS B 1 139 ? -2.953 31.859 22.25 1 97.31 139 LYS B C 1
ATOM 2394 O O . LYS B 1 139 ? -3.574 32.812 21.766 1 97.31 139 LYS B O 1
ATOM 2399 N N . LEU B 1 140 ? -2.303 30.969 21.531 1 97.19 140 LEU B N 1
ATOM 2400 C CA . LEU B 1 140 ? -2.242 31.062 20.062 1 97.19 140 LEU B CA 1
ATOM 2401 C C . LEU B 1 140 ? -3.607 30.781 19.453 1 97.19 140 LEU B C 1
ATOM 2403 O O . LEU B 1 140 ? -3.906 31.25 18.359 1 97.19 140 LEU B O 1
ATOM 2407 N N . LYS B 1 141 ? -4.418 29.969 20.109 1 96.25 141 LYS B N 1
ATOM 2408 C CA . LYS B 1 141 ? -5.781 29.703 19.656 1 96.25 141 LYS B CA 1
ATOM 2409 C C . LYS B 1 141 ? -6.605 30.984 19.594 1 96.25 141 LYS B C 1
ATOM 2411 O O . LYS B 1 141 ? -7.504 31.109 18.766 1 96.25 141 LYS B O 1
ATOM 2416 N N . GLU B 1 142 ? -6.289 31.984 20.469 1 94.31 142 GLU B N 1
ATOM 2417 C CA . GLU B 1 142 ? -7.047 33.219 20.594 1 94.31 142 GLU B CA 1
ATOM 2418 C C . GLU B 1 142 ? -6.43 34.344 19.766 1 94.31 142 GLU B C 1
ATOM 2420 O O . GLU B 1 142 ? -6.848 35.5 19.859 1 94.31 142 GLU B O 1
ATOM 2425 N N . ASP B 1 143 ? -5.441 34 19.094 1 94.31 143 ASP B N 1
ATOM 2426 C CA . ASP B 1 143 ? -4.734 35.031 18.312 1 94.31 143 ASP B CA 1
ATOM 2427 C C . ASP B 1 143 ? -5.668 35.688 17.312 1 94.31 143 ASP B C 1
ATOM 2429 O O . ASP B 1 143 ? -6.543 35.031 16.734 1 94.31 143 ASP B O 1
ATOM 2433 N N . ASN B 1 144 ? -5.438 37 16.953 1 93.38 144 ASN B N 1
ATOM 2434 C CA . ASN B 1 144 ? -6.234 37.781 16.016 1 93.38 144 ASN B CA 1
ATOM 2435 C C . ASN B 1 144 ? -6.188 37.219 14.609 1 93.38 144 ASN B C 1
ATOM 2437 O O . ASN B 1 144 ? -7.047 37.531 13.781 1 93.38 144 ASN B O 1
ATOM 2441 N N . PHE B 1 145 ? -5.27 36.406 14.461 1 94.38 145 PHE B N 1
ATOM 2442 C CA . PHE B 1 145 ? -5.125 35.719 13.18 1 94.38 145 PHE B CA 1
ATOM 2443 C C . PHE B 1 145 ? -6.414 35 12.797 1 94.38 145 PHE B C 1
ATOM 2445 O O . PHE B 1 145 ? -6.793 35 11.617 1 94.38 145 PHE B O 1
ATOM 2452 N N . PHE B 1 146 ? -7.152 34.406 13.656 1 93.88 146 PHE B N 1
ATOM 2453 C CA . PHE B 1 146 ? -8.352 33.656 13.367 1 93.88 146 PHE B CA 1
ATOM 2454 C C . PHE B 1 146 ? -9.578 34.531 13.297 1 93.88 146 PHE B C 1
ATOM 2456 O O . PHE B 1 146 ? -10.656 34.094 12.891 1 93.88 146 PHE B O 1
ATOM 2463 N N . ARG B 1 147 ? -9.672 35.812 13.648 1 84.19 147 ARG B N 1
ATOM 2464 C CA . ARG B 1 147 ? -10.82 36.719 13.633 1 84.19 147 ARG B CA 1
ATOM 2465 C C . ARG B 1 147 ? -10.914 37.469 12.305 1 84.19 147 ARG B C 1
ATOM 2467 O O . ARG B 1 147 ? -12.008 37.812 11.859 1 84.19 147 ARG B O 1
ATOM 2474 N N . ALA B 1 148 ? -9.953 37.844 11.578 1 65.12 148 ALA B N 1
ATOM 2475 C CA . ALA B 1 148 ? -9.93 38.75 10.43 1 65.12 148 ALA B CA 1
ATOM 2476 C C . ALA B 1 148 ? -10.688 38.156 9.25 1 65.12 148 ALA B C 1
ATOM 2478 O O . ALA B 1 148 ? -11.039 38.844 8.305 1 65.12 148 ALA B O 1
ATOM 2479 N N . THR B 1 149 ? -10.883 36.938 9.055 1 55.84 149 THR B N 1
ATOM 2480 C CA . THR B 1 149 ? -11.422 36.469 7.777 1 55.84 149 THR B CA 1
ATOM 2481 C C . THR B 1 149 ? -12.852 36.969 7.586 1 55.84 149 THR B C 1
ATOM 2483 O O . THR B 1 149 ? -13.352 37.031 6.461 1 55.84 149 THR B O 1
ATOM 2486 N N . ALA B 1 150 ? -13.633 37.344 8.594 1 45.91 150 ALA B N 1
ATOM 2487 C CA . ALA B 1 150 ? -15.031 37.719 8.414 1 45.91 150 ALA B CA 1
ATOM 2488 C C . ALA B 1 150 ? -15.148 39.031 7.645 1 45.91 150 ALA B C 1
ATOM 2490 O O . ALA B 1 150 ? -16.172 39.312 7.012 1 45.91 150 ALA B O 1
ATOM 2491 N N . SER B 1 151 ? -14.211 39.969 7.789 1 40.41 151 SER B N 1
ATOM 2492 C CA . SER B 1 151 ? -14.602 41.312 7.355 1 40.41 151 SER B CA 1
ATOM 2493 C C . SER B 1 151 ? -14.531 41.438 5.836 1 40.41 151 SER B C 1
ATOM 2495 O O . SER B 1 151 ? -14.992 42.438 5.273 1 40.41 151 SER B O 1
ATOM 2497 N N . THR B 1 152 ? -13.641 40.719 5.168 1 39.16 152 THR B N 1
ATOM 2498 C CA . THR B 1 152 ? -13.367 41.281 3.857 1 39.16 152 THR B CA 1
ATOM 2499 C C . THR B 1 152 ? -14.516 41 2.889 1 39.16 152 THR B C 1
ATOM 2501 O O . THR B 1 152 ? -14.328 41.062 1.671 1 39.16 152 THR B O 1
ATOM 2504 N N . SER B 1 153 ? -15.617 40.406 3.314 1 36.59 153 SER B N 1
ATOM 2505 C CA . SER B 1 153 ? -16.609 40.375 2.252 1 36.59 153 SER B CA 1
ATOM 2506 C C . SER B 1 153 ? -17.125 41.781 1.959 1 36.59 153 SER B C 1
ATOM 2508 O O . SER B 1 153 ? -18.25 42.125 2.305 1 36.59 153 SER B O 1
ATOM 2510 N N . MET B 1 154 ? -16.406 42.938 2.301 1 31.23 154 MET B N 1
ATOM 2511 C CA . MET B 1 154 ? -17.062 44.188 1.925 1 31.23 154 MET B CA 1
ATOM 2512 C C . MET B 1 154 ? -17.375 44.219 0.431 1 31.23 154 MET B C 1
ATOM 2514 O O . MET B 1 154 ? -16.469 44.062 -0.396 1 31.23 154 MET B O 1
ATOM 2518 N N . THR B 1 155 ? -18.594 43.812 0.064 1 32.38 155 THR B N 1
ATOM 2519 C CA . THR B 1 155 ? -19.297 44.031 -1.186 1 32.38 155 THR B CA 1
ATOM 2520 C C . THR B 1 155 ? -19.25 45.531 -1.563 1 32.38 155 THR B C 1
ATOM 2522 O O . THR B 1 155 ? -19.703 46.375 -0.805 1 32.38 155 THR B O 1
ATOM 2525 N N . THR B 1 156 ? -18.125 46.156 -2.062 1 29.05 156 THR B N 1
ATOM 2526 C CA . THR B 1 156 ? -18.172 47.438 -2.758 1 29.05 156 THR B CA 1
ATOM 2527 C C . THR B 1 156 ? -19.328 47.469 -3.76 1 29.05 156 THR B C 1
ATOM 2529 O O . THR B 1 156 ? -19.328 46.719 -4.734 1 29.05 156 THR B O 1
ATOM 2532 N N . SER B 1 157 ? -20.594 47.531 -3.268 1 30.09 157 SER B N 1
ATOM 2533 C CA . SER B 1 157 ? -21.75 47.906 -4.078 1 30.09 157 SER B CA 1
ATOM 2534 C C . SER B 1 157 ? -21.484 49.188 -4.859 1 30.09 157 SER B C 1
ATOM 2536 O O . SER B 1 157 ? -21.234 50.25 -4.266 1 30.09 157 SER B O 1
ATOM 2538 N N . ASN B 1 158 ? -20.766 49.25 -5.969 1 30.91 158 ASN B N 1
ATOM 2539 C CA . ASN B 1 158 ? -20.719 50.312 -6.941 1 30.91 158 ASN B CA 1
ATOM 2540 C C . ASN B 1 158 ? -22.109 50.875 -7.258 1 30.91 158 ASN B C 1
ATOM 2542 O O . ASN B 1 158 ? -22.906 50.188 -7.891 1 30.91 158 ASN B O 1
ATOM 2546 N N . LYS B 1 159 ? -22.844 51.562 -6.383 1 31.95 159 LYS B N 1
ATOM 2547 C CA . LYS B 1 159 ? -23.984 52.438 -6.668 1 31.95 159 LYS B CA 1
ATOM 2548 C C . LYS B 1 159 ? -23.688 53.406 -7.801 1 31.95 159 LYS B C 1
ATOM 2550 O O . LYS B 1 159 ? -22.781 54.25 -7.676 1 31.95 159 LYS B O 1
ATOM 2555 N N . ILE B 1 160 ? -23.922 53.094 -9.148 1 32.5 160 ILE B N 1
ATOM 2556 C CA . ILE B 1 160 ? -24.078 53.938 -10.328 1 32.5 160 ILE B CA 1
ATOM 2557 C C . ILE B 1 160 ? -25.031 55.094 -10.016 1 32.5 160 ILE B C 1
ATOM 2559 O O . ILE B 1 160 ? -26.203 54.875 -9.727 1 32.5 160 ILE B O 1
ATOM 2563 N N . MET B 1 161 ? -24.688 56.062 -9.258 1 28.34 161 MET B N 1
ATOM 2564 C CA . MET B 1 161 ? -25.406 57.312 -9.172 1 28.34 161 MET B CA 1
ATOM 2565 C C . MET B 1 161 ? -25.703 57.875 -10.562 1 28.34 161 MET B C 1
ATOM 2567 O O . MET B 1 161 ? -24.781 58.094 -11.352 1 28.34 161 MET B O 1
ATOM 2571 N N . ASN B 1 162 ? -26.906 57.5 -11.195 1 27.42 162 ASN B N 1
ATOM 2572 C CA . ASN B 1 162 ? -27.594 58.219 -12.266 1 27.42 162 ASN B CA 1
ATOM 2573 C C . ASN B 1 162 ? -27.641 59.719 -11.984 1 27.42 162 ASN B C 1
ATOM 2575 O O . ASN B 1 162 ? -28.281 60.156 -11.031 1 27.42 162 ASN B O 1
ATOM 2579 N N . GLY B 1 163 ? -26.594 60.438 -11.898 1 24.2 163 GLY B N 1
ATOM 2580 C CA . GLY B 1 163 ? -26.656 61.875 -12.039 1 24.2 163 GLY B CA 1
ATOM 2581 C C . GLY B 1 163 ? -27.406 62.344 -13.273 1 24.2 163 GLY B C 1
ATOM 2582 O O . GLY B 1 163 ? -27 62.031 -14.398 1 24.2 163 GLY B O 1
ATOM 2583 N N . HIS B 1 164 ? -28.844 62.406 -13.148 1 21.75 164 HIS B N 1
ATOM 2584 C CA . HIS B 1 164 ? -29.562 63.562 -13.68 1 21.75 164 HIS B CA 1
ATOM 2585 C C . HIS B 1 164 ? -29.078 64.875 -13.008 1 21.75 164 HIS B C 1
ATOM 2587 O O . HIS B 1 164 ? -28.688 64.812 -11.844 1 21.75 164 HIS B O 1
#